Protein AF-A0A6P7XC69-F1 (afdb_monomer_lite)

Foldseek 3Di:
DDDDDDDDDDDDDDDDDDDDDDDDDDDDDDDDDDDDDDDDDDDDDDDDDDDDDDDPDDDDDDPPPCVVVVVVVVVVVVVVVVVVPPPPPPPVVVPPDVVVVVVVVVVVVVVVVVVCVVVPPLDQQAAQQLAGPVPRANAALQLDRPDCADAQQDPPNRGSRYDPDRSHSHSDHDQFDADPVGHTPHGNPDDGDD

pLDDT: mean 70.52, std 23.41, range [27.3, 97.19]

Organism: NCBI:txid1415580

Structure (mmCIF, N/CA/C/O backbone):
data_AF-A0A6P7XC69-F1
#
_entry.id   AF-A0A6P7XC69-F1
#
loop_
_atom_site.group_PDB
_atom_site.id
_atom_site.type_symbol
_atom_site.label_atom_id
_atom_site.label_alt_id
_atom_site.label_comp_id
_atom_site.label_asym_id
_atom_site.label_entity_id
_atom_site.label_seq_id
_atom_site.pdbx_PDB_ins_code
_atom_site.Cartn_x
_atom_site.Cartn_y
_atom_site.Cartn_z
_atom_site.occupancy
_atom_site.B_iso_or_equiv
_atom_site.auth_seq_id
_atom_site.auth_comp_id
_atom_site.auth_asym_id
_atom_site.auth_atom_id
_atom_site.pdbx_PDB_model_num
ATOM 1 N N . MET A 1 1 ? -37.230 18.478 -36.015 1.00 42.53 1 MET A N 1
ATOM 2 C CA . MET A 1 1 ? -36.221 18.748 -34.968 1.00 42.53 1 MET A CA 1
ATOM 3 C C . MET A 1 1 ? -36.958 19.096 -33.684 1.00 42.53 1 MET A C 1
ATOM 5 O O . MET A 1 1 ? -37.711 20.060 -33.725 1.00 42.53 1 MET A O 1
ATOM 9 N N . PRO A 1 2 ? -36.859 18.313 -32.596 1.00 46.38 2 PRO A N 1
ATOM 10 C CA . PRO A 1 2 ? -37.554 18.649 -31.361 1.00 46.38 2 PRO A CA 1
ATOM 11 C C . PRO A 1 2 ? -36.702 19.583 -30.492 1.00 46.38 2 PRO A C 1
ATOM 13 O O . PRO A 1 2 ? -35.551 19.291 -30.170 1.00 46.38 2 PRO A O 1
ATOM 16 N N . VAL A 1 3 ? -37.299 20.722 -30.146 1.00 43.47 3 VAL A N 1
ATOM 17 C CA . VAL A 1 3 ? -36.786 21.741 -29.225 1.00 43.47 3 VAL A CA 1
ATOM 18 C C . VAL A 1 3 ? -37.021 21.248 -27.797 1.00 43.47 3 VAL A C 1
ATOM 20 O O . VAL A 1 3 ? -38.165 21.042 -27.395 1.00 43.47 3 VAL A O 1
ATOM 23 N N . TRP A 1 4 ? -35.950 21.040 -27.032 1.00 39.47 4 TRP A N 1
ATOM 24 C CA . TRP A 1 4 ? -36.033 20.677 -25.617 1.00 39.47 4 TRP A CA 1
ATOM 25 C C . TRP A 1 4 ? -36.012 21.945 -24.760 1.00 39.47 4 TRP A C 1
ATOM 27 O O . TRP A 1 4 ? -34.982 22.604 -24.630 1.00 39.47 4 TRP A O 1
ATOM 37 N N . ASN A 1 5 ? -37.163 22.281 -24.175 1.00 45.69 5 ASN A N 1
ATOM 38 C CA . ASN A 1 5 ? -37.286 23.327 -23.163 1.00 45.69 5 ASN A CA 1
ATOM 39 C C . ASN A 1 5 ? -36.712 22.835 -21.825 1.00 45.69 5 ASN A C 1
ATOM 41 O O . ASN A 1 5 ? -37.211 21.875 -21.239 1.00 45.69 5 ASN A O 1
ATOM 45 N N . PHE A 1 6 ? -35.683 23.524 -21.331 1.00 47.50 6 PHE A N 1
ATOM 46 C CA . PHE A 1 6 ? -35.110 23.335 -19.997 1.00 47.50 6 PHE A CA 1
ATOM 47 C C . PHE A 1 6 ? -35.923 24.108 -18.943 1.00 47.50 6 PHE A C 1
ATOM 49 O O . PHE A 1 6 ? -36.136 25.311 -19.114 1.00 47.50 6 PHE A O 1
ATOM 56 N N . PRO A 1 7 ? -36.343 23.488 -17.825 1.00 51.28 7 PRO A N 1
ATOM 57 C CA . PRO A 1 7 ? -36.926 24.226 -16.717 1.00 51.28 7 PRO A 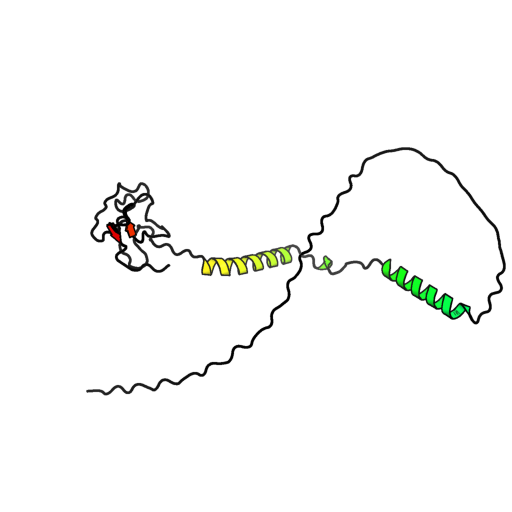CA 1
ATOM 58 C C . PRO A 1 7 ? -35.856 24.959 -15.893 1.00 51.28 7 PRO A C 1
ATOM 60 O O . PRO A 1 7 ? -34.763 24.469 -15.610 1.00 51.28 7 PRO A O 1
ATOM 63 N N . ARG A 1 8 ? -36.238 26.182 -15.533 1.00 44.53 8 ARG A N 1
ATOM 64 C CA . ARG A 1 8 ? -35.496 27.249 -14.862 1.00 44.53 8 ARG A CA 1
ATOM 65 C C . ARG A 1 8 ? -35.061 26.847 -13.445 1.00 44.53 8 ARG A C 1
ATOM 67 O O . ARG A 1 8 ? -35.881 26.423 -12.636 1.00 44.53 8 ARG A O 1
ATOM 74 N N . SER A 1 9 ? -33.774 27.038 -13.154 1.00 44.72 9 SER A N 1
ATOM 75 C CA . SER A 1 9 ? -33.160 26.853 -11.834 1.00 44.72 9 SER A CA 1
ATOM 76 C C . SER A 1 9 ? -33.800 27.785 -10.797 1.00 44.72 9 SER A C 1
ATOM 78 O O . SER A 1 9 ? -33.729 29.010 -10.923 1.00 44.72 9 SER A O 1
ATOM 80 N N . SER A 1 10 ? -34.448 27.199 -9.789 1.00 48.53 10 SER A N 1
ATOM 81 C CA . SER A 1 10 ? -34.994 27.919 -8.639 1.00 48.53 10 SER A CA 1
ATOM 82 C C . SER A 1 10 ? -33.911 28.057 -7.573 1.00 48.53 10 SER A C 1
ATOM 84 O O . SER A 1 10 ? -33.407 27.069 -7.039 1.00 48.53 10 SER A O 1
ATOM 86 N N . GLN A 1 11 ? -33.553 29.306 -7.288 1.00 52.22 11 GLN A N 1
ATOM 87 C CA . GLN A 1 11 ? -32.610 29.702 -6.250 1.00 52.22 11 GLN A CA 1
ATOM 88 C C . GLN A 1 11 ? -33.151 29.285 -4.874 1.00 52.22 11 GLN A C 1
ATOM 90 O O . GLN A 1 11 ? -34.257 29.675 -4.503 1.00 52.22 11 GLN A O 1
ATOM 95 N N . GLN A 1 12 ? -32.375 28.520 -4.104 1.00 47.66 12 GLN A N 1
ATOM 96 C CA . GLN A 1 12 ? -32.634 28.323 -2.678 1.00 47.66 12 GLN A CA 1
ATOM 97 C C . GLN A 1 12 ? -31.719 29.238 -1.866 1.00 47.66 12 GLN A C 1
ATOM 99 O O . GLN A 1 12 ? -30.493 29.175 -1.936 1.00 47.66 12 GLN A O 1
ATOM 104 N N . SER A 1 13 ? -32.375 30.114 -1.118 1.00 42.78 13 SER A N 1
ATOM 105 C CA . SER A 1 13 ? -31.848 31.081 -0.164 1.00 42.78 13 SER A CA 1
ATOM 106 C C . SER A 1 13 ? -31.056 30.428 0.974 1.00 42.78 13 SER A C 1
ATOM 108 O O . SER A 1 13 ? -31.510 29.464 1.593 1.00 42.78 13 SER A O 1
ATOM 110 N N . ALA A 1 14 ? -29.900 31.011 1.297 1.00 44.78 14 ALA A N 1
ATOM 111 C CA . ALA A 1 14 ? -29.067 30.642 2.434 1.00 44.78 14 ALA A CA 1
ATOM 112 C C . ALA A 1 14 ? -29.731 31.013 3.776 1.00 44.78 14 ALA A C 1
ATOM 114 O O . ALA A 1 14 ? -30.164 32.146 3.979 1.00 44.78 14 ALA A O 1
ATOM 115 N N . VAL A 1 15 ? -29.775 30.062 4.713 1.00 50.38 15 VAL A N 1
ATOM 116 C CA . VAL A 1 15 ? -30.278 30.249 6.086 1.00 50.38 15 VAL A CA 1
ATOM 117 C C . VAL A 1 15 ? -29.109 30.635 7.014 1.00 50.38 15 VAL A C 1
ATOM 119 O O . VAL A 1 15 ? -28.051 30.001 6.940 1.00 50.38 15 VAL A O 1
ATOM 122 N N . PRO A 1 16 ? -29.250 31.632 7.910 1.00 41.44 16 PRO A N 1
ATOM 123 C CA . PRO A 1 16 ? -28.151 32.104 8.751 1.00 41.44 16 PRO A CA 1
ATOM 124 C C . PRO A 1 16 ? -27.784 31.102 9.858 1.00 41.44 16 PRO A C 1
ATOM 126 O O . PRO A 1 16 ? -28.635 30.589 10.592 1.00 41.44 16 PRO A O 1
ATOM 129 N N . ARG A 1 17 ? -26.478 30.846 10.009 1.00 45.06 17 ARG A N 1
ATOM 130 C CA . ARG A 1 17 ? -25.905 30.006 11.071 1.00 45.06 17 ARG A CA 1
ATOM 131 C C . ARG A 1 17 ? -26.004 30.709 12.428 1.00 45.06 17 ARG A C 1
ATOM 133 O O . ARG A 1 17 ? -25.395 31.752 12.644 1.00 45.06 17 ARG A O 1
ATOM 140 N N . LYS A 1 18 ? -26.731 30.097 13.366 1.00 43.91 18 LYS A N 1
ATOM 141 C CA . LYS A 1 18 ? -26.791 30.515 14.775 1.00 43.91 18 LYS A CA 1
ATOM 142 C C . LYS A 1 18 ? -25.453 30.232 15.470 1.00 43.91 18 LYS A C 1
ATOM 144 O O . LYS A 1 18 ? -25.008 29.086 15.524 1.00 43.91 18 LYS A O 1
ATOM 149 N N . ASN A 1 19 ? -24.849 31.284 16.012 1.00 40.94 19 ASN A N 1
ATOM 150 C CA . ASN A 1 19 ? -23.603 31.265 16.772 1.00 40.94 19 ASN A CA 1
ATOM 151 C C . ASN A 1 19 ? -23.857 30.624 18.153 1.00 40.94 19 ASN A C 1
ATOM 153 O O . ASN A 1 19 ? -24.681 31.128 18.917 1.00 40.94 19 ASN A O 1
ATOM 157 N N . LYS A 1 20 ? -23.212 29.492 18.475 1.00 45.38 20 LYS A N 1
ATOM 158 C CA . LYS A 1 20 ? -23.304 28.857 19.804 1.00 45.38 20 LYS A CA 1
ATOM 159 C C . LYS A 1 20 ? -22.046 29.182 20.603 1.00 45.38 20 LYS A C 1
ATOM 161 O O . LYS A 1 20 ? -20.941 28.872 20.170 1.00 45.38 20 LYS A O 1
ATOM 166 N N . GLY A 1 21 ? -22.262 29.821 21.751 1.00 36.59 21 GLY A N 1
ATOM 167 C CA . GLY A 1 21 ? -21.239 30.362 22.636 1.00 36.59 21 GLY A CA 1
ATOM 168 C C . GLY A 1 21 ? -20.215 29.347 23.145 1.00 36.59 21 GLY A C 1
ATOM 169 O O . GLY A 1 21 ? -20.490 28.163 23.349 1.00 36.59 21 GLY A O 1
ATOM 170 N N . SER A 1 22 ? -19.020 29.877 23.360 1.00 38.12 22 SER A N 1
ATOM 171 C CA . SER A 1 22 ? -17.842 29.265 23.957 1.00 38.12 22 SER A CA 1
ATOM 172 C C . SER A 1 22 ? -18.090 28.871 25.421 1.00 38.12 22 SER A C 1
ATOM 174 O O . SER A 1 22 ? -18.505 29.688 26.240 1.00 38.12 22 SER A O 1
ATOM 176 N N . ARG A 1 23 ? -17.818 27.605 25.768 1.00 43.12 23 ARG A N 1
ATOM 177 C CA . ARG A 1 23 ? -17.754 27.131 27.164 1.00 43.12 23 ARG A CA 1
ATOM 178 C C . ARG A 1 23 ? -16.351 27.375 27.746 1.00 43.12 23 ARG A C 1
ATOM 180 O O . ARG A 1 23 ? -15.377 27.147 27.029 1.00 43.12 23 ARG A O 1
ATOM 187 N N . PRO A 1 24 ? -16.225 27.773 29.025 1.00 42.88 24 PRO A N 1
ATOM 188 C CA . PRO A 1 24 ? -14.931 27.973 29.676 1.00 42.88 24 PRO A CA 1
ATOM 189 C C . PRO A 1 24 ? -14.246 26.639 30.049 1.00 42.88 24 PRO A C 1
ATOM 191 O O . PRO A 1 24 ? -14.915 25.604 30.146 1.00 42.88 24 PRO A O 1
ATOM 194 N N . PRO A 1 25 ? -12.914 26.643 30.265 1.00 40.91 25 PRO A N 1
ATOM 195 C CA . PRO A 1 25 ? -12.134 25.432 30.496 1.00 40.91 25 PRO A CA 1
ATOM 196 C C . PRO A 1 25 ? -12.314 24.877 31.917 1.00 40.91 25 PRO A C 1
ATOM 198 O O . PRO A 1 25 ? -12.230 25.595 32.912 1.00 40.91 25 PRO A O 1
ATOM 201 N N . VAL A 1 26 ? -12.505 23.560 32.007 1.00 44.16 26 VAL A N 1
ATOM 202 C CA . VAL A 1 26 ? -12.560 22.808 33.267 1.00 44.16 26 VAL A CA 1
ATOM 203 C C . VAL A 1 26 ? -11.130 22.543 33.748 1.00 44.16 26 VAL A C 1
ATOM 205 O O . VAL A 1 26 ? -10.373 21.822 33.100 1.00 44.16 26 VAL A O 1
ATOM 208 N N . ARG A 1 27 ? -10.748 23.120 34.894 1.00 40.62 27 ARG A N 1
ATOM 209 C CA . ARG A 1 27 ? -9.481 22.824 35.582 1.00 40.62 27 ARG A CA 1
ATOM 210 C C . ARG A 1 27 ? -9.538 21.424 36.202 1.00 40.62 27 ARG A C 1
ATOM 212 O O . ARG A 1 27 ? -10.244 21.206 37.181 1.00 40.62 27 ARG A O 1
ATOM 219 N N . THR A 1 28 ? -8.761 20.482 35.677 1.00 43.06 28 THR A N 1
ATOM 220 C CA . THR A 1 28 ? -8.543 19.172 36.307 1.00 43.06 28 THR A CA 1
ATOM 221 C C . THR A 1 28 ? -7.419 19.276 37.341 1.00 43.06 28 THR A C 1
ATOM 223 O O . THR A 1 28 ? -6.239 19.202 36.999 1.00 43.06 28 THR A O 1
ATOM 226 N N . GLY A 1 29 ? -7.772 19.473 38.612 1.00 36.44 29 GLY A N 1
ATOM 227 C CA . GLY A 1 29 ? -6.826 19.395 39.728 1.00 36.44 29 GLY A CA 1
ATOM 228 C C . GLY A 1 29 ? -6.513 17.939 40.085 1.00 36.44 29 GLY A C 1
ATOM 229 O O . GLY A 1 29 ? -7.402 17.185 40.470 1.00 36.44 29 GLY A O 1
ATOM 230 N N . ARG A 1 30 ? -5.246 17.534 39.958 1.00 41.09 30 ARG A N 1
ATOM 231 C CA . ARG A 1 30 ? -4.737 16.221 40.380 1.00 41.09 30 ARG A CA 1
ATOM 232 C C . ARG A 1 30 ? -4.408 16.272 41.875 1.00 41.09 30 ARG A C 1
ATOM 234 O O . ARG A 1 30 ? -3.329 16.726 42.244 1.00 41.09 30 ARG A O 1
ATOM 241 N N . LEU A 1 31 ? -5.320 15.826 42.736 1.00 39.84 31 LEU A N 1
ATOM 242 C CA . LEU A 1 31 ? -5.036 15.665 44.167 1.00 39.84 31 LEU A CA 1
ATOM 243 C C . LEU A 1 31 ? -4.051 14.496 44.357 1.00 39.84 31 LEU A C 1
ATOM 245 O O . LEU A 1 31 ? -4.359 13.355 44.018 1.00 39.84 31 LEU A O 1
ATOM 249 N N . ARG A 1 32 ? -2.842 14.783 44.857 1.00 39.97 32 ARG A N 1
ATOM 250 C CA . ARG A 1 32 ? -1.888 13.763 45.321 1.00 39.97 32 ARG A CA 1
ATOM 251 C C . ARG A 1 32 ? -2.247 13.389 46.759 1.00 39.97 32 ARG A C 1
ATOM 253 O O . ARG A 1 32 ? -2.138 14.231 47.644 1.00 39.97 32 ARG A O 1
ATOM 260 N N . ALA A 1 33 ? -2.630 12.138 46.996 1.00 37.31 33 ALA A N 1
ATOM 261 C CA . ALA A 1 33 ? -2.734 11.593 48.346 1.00 37.31 33 ALA A CA 1
ATOM 262 C C . ALA A 1 33 ? -1.322 11.317 48.895 1.00 37.31 33 ALA A C 1
ATOM 264 O O . ALA A 1 33 ? -0.535 10.612 48.259 1.00 37.31 33 ALA A O 1
ATOM 265 N N . ARG A 1 34 ? -0.985 11.890 50.056 1.00 42.38 34 ARG A N 1
ATOM 266 C CA . ARG A 1 34 ? 0.170 11.464 50.859 1.00 42.38 34 ARG A CA 1
ATOM 267 C C . ARG A 1 34 ? -0.259 10.243 51.672 1.00 42.38 34 ARG A C 1
ATOM 269 O O . ARG A 1 34 ? -1.197 10.333 52.454 1.00 42.38 34 ARG A O 1
ATOM 276 N N . VAL A 1 35 ? 0.418 9.119 51.465 1.00 38.44 35 VAL A N 1
ATOM 277 C CA . VAL A 1 35 ? 0.288 7.913 52.291 1.00 38.44 35 VAL A CA 1
ATOM 278 C C . VAL A 1 35 ? 1.272 8.049 53.450 1.00 38.44 35 VAL A C 1
ATOM 280 O O . VAL A 1 35 ? 2.481 8.059 53.220 1.00 38.44 35 VAL A O 1
ATOM 283 N N . SER A 1 36 ? 0.766 8.181 54.674 1.00 39.50 36 SER A N 1
ATOM 284 C CA . SER A 1 36 ? 1.578 8.067 55.891 1.00 39.50 36 SER A CA 1
ATOM 285 C C . SER A 1 36 ? 1.669 6.592 56.281 1.00 39.50 36 SER A C 1
ATOM 287 O O . SER A 1 36 ? 0.650 5.910 56.369 1.00 39.50 36 SER A O 1
ATOM 289 N N . LYS A 1 37 ? 2.896 6.093 56.455 1.00 36.81 37 LYS A N 1
ATOM 290 C CA . LYS A 1 37 ? 3.188 4.722 56.892 1.00 36.81 37 LYS A CA 1
ATOM 291 C C . LYS A 1 37 ? 2.866 4.577 58.383 1.00 36.81 37 LYS A C 1
ATOM 293 O O . LYS A 1 37 ? 3.206 5.463 59.160 1.00 36.81 37 LYS A O 1
ATOM 298 N N . MET A 1 38 ? 2.232 3.468 58.751 1.00 31.62 38 MET A N 1
ATOM 299 C CA . MET A 1 38 ? 2.047 3.026 60.135 1.00 31.62 38 MET A CA 1
ATOM 300 C C . MET A 1 38 ? 3.274 2.202 60.546 1.00 31.62 38 MET A C 1
ATOM 302 O O . MET A 1 38 ? 3.740 1.375 59.761 1.00 31.62 38 MET A O 1
ATOM 306 N N . THR A 1 39 ? 3.807 2.449 61.738 1.00 40.09 39 THR A N 1
ATOM 307 C CA . THR A 1 39 ? 4.845 1.631 62.380 1.00 40.09 39 THR A CA 1
ATOM 308 C C . THR A 1 39 ? 4.332 1.207 63.748 1.00 40.09 39 THR A C 1
ATOM 310 O O . THR A 1 39 ? 3.860 2.058 64.500 1.00 40.09 39 THR A O 1
ATOM 313 N N . ASP A 1 40 ? 4.423 -0.092 64.028 1.00 35.66 40 ASP A N 1
ATOM 314 C CA . ASP A 1 40 ? 4.071 -0.717 65.303 1.00 35.66 40 ASP A CA 1
ATOM 315 C C . ASP A 1 40 ? 5.043 -0.324 66.422 1.00 35.66 40 ASP A C 1
ATOM 317 O O . ASP A 1 40 ? 6.252 -0.212 66.206 1.00 35.66 40 ASP A O 1
ATOM 321 N N . GLY A 1 41 ? 4.499 -0.158 67.625 1.00 32.72 41 GLY A N 1
ATOM 322 C CA . GLY A 1 41 ? 5.234 0.037 68.870 1.00 32.72 41 GLY A CA 1
ATOM 323 C C . GLY A 1 41 ? 4.280 -0.114 70.054 1.00 32.72 41 GLY A C 1
ATOM 324 O O . GLY A 1 41 ? 3.368 0.691 70.224 1.00 32.72 41 GLY A O 1
ATOM 325 N N . SER A 1 42 ? 4.456 -1.198 70.801 1.00 32.88 42 SER A N 1
ATOM 326 C CA . SER A 1 42 ? 3.737 -1.590 72.013 1.00 32.88 42 SER A CA 1
ATOM 327 C C . SER A 1 42 ? 4.347 -0.973 73.283 1.00 32.88 42 SER A C 1
ATOM 329 O O . SER A 1 42 ? 5.532 -0.655 73.280 1.00 32.88 42 SER A O 1
ATOM 331 N N . GLU A 1 43 ? 3.527 -0.921 74.349 1.00 33.59 43 GLU A N 1
ATOM 332 C CA . GLU A 1 43 ? 3.846 -0.606 75.767 1.00 33.59 43 GLU A CA 1
ATOM 333 C C . GLU A 1 43 ? 4.062 0.902 76.053 1.00 33.59 43 GLU A C 1
ATOM 335 O O . GLU A 1 43 ? 4.653 1.615 75.257 1.00 33.59 43 GLU A O 1
ATOM 340 N N . GLU A 1 44 ? 3.544 1.542 77.108 1.00 29.98 44 GLU A N 1
ATOM 341 C CA . GLU A 1 44 ? 3.115 1.115 78.444 1.00 29.98 44 GLU A CA 1
ATOM 342 C C . GLU A 1 44 ? 2.180 2.194 79.064 1.00 29.98 44 GLU A C 1
ATOM 344 O O . GLU A 1 44 ? 2.172 3.352 78.642 1.00 29.98 44 GLU A O 1
ATOM 349 N N . LEU A 1 45 ? 1.382 1.812 80.069 1.00 37.38 45 LEU A N 1
ATOM 350 C CA . LEU A 1 45 ? 0.505 2.680 80.874 1.00 37.38 45 LEU A CA 1
ATOM 351 C C . LEU A 1 45 ? 1.279 3.777 81.625 1.00 37.38 45 LEU A C 1
ATOM 353 O O . LEU A 1 45 ? 2.219 3.437 82.334 1.00 37.38 45 LEU A O 1
ATOM 357 N N . GLN A 1 46 ? 0.733 5.002 81.691 1.00 27.30 46 GLN A N 1
ATOM 358 C CA . GLN A 1 46 ? 0.765 5.819 82.918 1.00 27.30 46 GLN A CA 1
ATOM 359 C C . GLN A 1 46 ? -0.560 6.570 83.121 1.00 27.30 46 GLN A C 1
ATOM 361 O O . GLN A 1 46 ? -1.019 7.342 82.281 1.00 27.30 46 GLN A O 1
ATOM 366 N N . VAL A 1 47 ? -1.185 6.274 84.259 1.00 36.31 47 VAL A N 1
ATOM 367 C CA . VAL A 1 47 ? -2.365 6.925 84.827 1.00 36.31 47 VAL A CA 1
ATOM 368 C C . VAL A 1 47 ? -1.880 8.083 85.683 1.00 36.31 47 VAL A C 1
ATOM 370 O O . VAL A 1 47 ? -1.204 7.822 86.669 1.00 36.31 47 VAL A O 1
ATOM 373 N N . GLU A 1 48 ? -2.322 9.310 85.410 1.00 34.88 48 GLU A N 1
ATOM 374 C CA . GLU A 1 48 ? -2.431 10.329 86.456 1.00 34.88 48 GLU A CA 1
ATOM 375 C C . GLU A 1 48 ? -3.750 11.097 86.335 1.00 34.88 48 GLU A C 1
ATOM 377 O O . GLU A 1 48 ? -4.104 11.687 85.315 1.00 34.88 48 GLU A O 1
ATOM 382 N N . LYS A 1 49 ? -4.506 11.001 87.429 1.00 38.84 49 LYS A N 1
ATOM 383 C CA . LYS A 1 49 ? -5.719 11.749 87.744 1.00 38.84 49 LYS A CA 1
ATOM 384 C C . LYS A 1 49 ? -5.337 13.199 88.014 1.00 38.84 49 LYS A C 1
ATOM 386 O O . LYS A 1 49 ? -4.321 13.425 88.654 1.00 38.84 49 LYS A O 1
ATOM 391 N N . ASN A 1 50 ? -6.233 14.137 87.726 1.00 30.66 50 ASN A N 1
ATOM 392 C CA . ASN A 1 50 ? -6.537 15.171 88.711 1.00 30.66 50 ASN A CA 1
ATOM 393 C C . ASN A 1 50 ? -8.014 15.548 88.630 1.00 30.66 50 ASN A C 1
ATOM 395 O O . ASN A 1 50 ? -8.518 16.042 87.625 1.00 30.66 50 ASN A O 1
ATOM 399 N N . ILE A 1 51 ? -8.692 15.211 89.721 1.00 42.34 51 ILE A N 1
ATOM 400 C CA . ILE A 1 51 ? -10.053 15.586 90.065 1.00 42.34 51 ILE A CA 1
ATOM 401 C C . ILE A 1 51 ? -9.947 16.949 90.749 1.00 42.34 51 ILE A C 1
ATOM 403 O O . ILE A 1 51 ? -9.201 17.084 91.714 1.00 42.34 51 ILE A O 1
ATOM 407 N N . GLY A 1 52 ? -10.710 17.925 90.270 1.00 29.97 52 GLY A N 1
ATOM 408 C CA . GLY A 1 52 ? -11.048 19.137 91.007 1.00 29.97 52 GLY A CA 1
ATOM 409 C C . GLY A 1 52 ? -12.564 19.265 91.000 1.00 29.97 52 GLY A C 1
ATOM 410 O O . GLY A 1 52 ? -13.148 19.600 89.973 1.00 29.97 52 GLY A O 1
ATOM 411 N N . VAL A 1 53 ? -13.184 18.880 92.112 1.00 42.34 53 VAL A N 1
ATOM 412 C CA . VAL A 1 53 ? -14.582 19.180 92.444 1.00 42.34 53 VAL A CA 1
ATOM 413 C C . VAL A 1 53 ? -14.611 20.565 93.098 1.00 42.34 53 VAL A C 1
ATOM 415 O O . VAL A 1 53 ? -13.591 21.002 93.620 1.00 42.34 53 VAL A O 1
ATOM 418 N N . GLU A 1 54 ? -15.803 21.165 93.108 1.00 35.66 54 GLU A N 1
ATOM 419 C CA . GLU A 1 54 ? -16.213 22.451 93.698 1.00 35.66 54 GLU A CA 1
ATOM 420 C C . GLU A 1 54 ? -16.233 23.573 92.648 1.00 35.66 54 GLU A C 1
ATOM 422 O O . GLU A 1 54 ? -15.291 23.776 91.898 1.00 35.66 54 GLU A O 1
ATOM 427 N N . GLU A 1 55 ? -17.351 24.256 92.417 1.00 33.53 55 GLU A N 1
ATOM 428 C CA . GLU A 1 55 ? -18.160 24.916 93.435 1.00 33.53 55 GLU A CA 1
ATOM 429 C C . GLU A 1 55 ? -19.594 25.140 92.916 1.00 33.53 55 GLU A C 1
ATOM 431 O O . GLU A 1 55 ? -19.805 25.610 91.794 1.00 33.53 55 GLU A O 1
ATOM 436 N N . LEU A 1 56 ? -20.590 24.797 93.740 1.00 46.53 56 LEU A N 1
ATOM 437 C CA . LEU A 1 56 ? -21.979 25.227 93.577 1.00 46.53 56 LEU A CA 1
ATOM 438 C C . LEU A 1 56 ? -22.036 26.737 93.867 1.00 46.53 56 LEU A C 1
ATOM 440 O O . LEU A 1 56 ? -22.361 27.160 94.972 1.00 46.53 56 LEU A O 1
ATOM 444 N N . ALA A 1 57 ? -21.693 27.556 92.878 1.00 37.09 57 ALA A N 1
ATOM 445 C CA . ALA A 1 57 ? -21.972 28.982 92.917 1.00 37.09 57 ALA A CA 1
ATOM 446 C C . ALA A 1 57 ? -23.315 29.222 92.224 1.00 37.09 57 ALA A C 1
ATOM 448 O O . ALA A 1 57 ? -23.423 29.218 90.995 1.00 37.09 57 ALA A O 1
ATOM 449 N N . GLU A 1 58 ? -24.357 29.391 93.036 1.00 50.44 58 GLU A N 1
ATOM 450 C CA . GLU A 1 58 ? -25.642 29.934 92.612 1.00 50.44 58 GLU A CA 1
ATOM 451 C C . GLU A 1 58 ? -25.418 31.267 91.882 1.00 50.44 58 GLU A C 1
ATOM 453 O O . GLU A 1 58 ? -25.154 32.304 92.491 1.00 50.44 58 GLU A O 1
ATOM 458 N N . LEU A 1 59 ? -25.528 31.251 90.554 1.00 40.38 59 LEU A N 1
ATOM 459 C CA . LEU A 1 59 ? -25.595 32.467 89.756 1.00 40.38 59 LEU A CA 1
ATOM 460 C C . LEU A 1 59 ? -27.053 32.741 89.405 1.00 40.38 59 LEU A C 1
ATOM 462 O O . LEU A 1 59 ? -27.631 32.200 88.465 1.00 40.38 59 LEU A O 1
ATOM 466 N N . ASN A 1 60 ? -27.621 33.613 90.227 1.00 61.53 60 ASN A N 1
ATOM 467 C CA . ASN A 1 60 ? -28.776 34.450 89.953 1.00 61.53 60 ASN A CA 1
ATOM 468 C C . ASN A 1 60 ? -28.774 34.918 88.480 1.00 61.53 60 ASN A C 1
ATOM 470 O O . ASN A 1 60 ? -27.933 35.730 88.091 1.00 61.53 60 ASN A O 1
ATOM 474 N N . CYS A 1 61 ? -29.686 34.399 87.653 1.00 38.03 61 CYS A N 1
ATOM 475 C CA . CYS A 1 61 ? -29.758 34.744 86.234 1.00 38.03 61 CYS A CA 1
ATOM 476 C C . CYS A 1 61 ? -31.100 35.414 85.922 1.00 38.03 61 CYS A C 1
ATOM 478 O O . CYS A 1 61 ? -32.168 34.812 86.022 1.00 38.03 61 CYS A O 1
ATOM 480 N N . ASN A 1 62 ? -31.025 36.696 85.564 1.00 59.38 62 ASN A N 1
ATOM 481 C CA . ASN A 1 62 ? -32.163 37.509 85.149 1.00 59.38 62 ASN A CA 1
ATOM 482 C C . ASN A 1 62 ? -32.791 36.936 83.857 1.00 59.38 62 ASN A C 1
ATOM 484 O O . ASN A 1 62 ? -32.104 36.877 82.834 1.00 59.38 62 ASN A O 1
ATOM 488 N N . PRO A 1 63 ? -34.094 36.597 83.838 1.00 51.09 63 PRO A N 1
ATOM 489 C CA . PRO A 1 63 ? -34.712 35.814 82.759 1.00 51.09 63 PRO A CA 1
ATOM 490 C C . PRO A 1 63 ? -34.824 36.536 81.402 1.00 51.09 63 PRO A C 1
ATOM 492 O O . PRO A 1 63 ? -35.108 35.900 80.388 1.00 51.09 63 PRO A O 1
ATOM 495 N N . GLU A 1 64 ? -34.578 37.847 81.336 1.00 55.25 64 GLU A N 1
ATOM 496 C CA . GLU A 1 64 ? -34.863 38.649 80.136 1.00 55.25 64 GLU A CA 1
ATOM 497 C C . GLU A 1 64 ? -33.680 38.818 79.164 1.00 55.25 64 GLU A C 1
ATOM 499 O O . GLU A 1 64 ? -33.889 39.164 78.002 1.00 55.25 64 GLU A O 1
ATOM 504 N N . LYS A 1 65 ? -32.430 38.556 79.580 1.00 51.09 65 LYS A N 1
ATOM 505 C CA . LYS A 1 65 ? -31.237 38.759 78.719 1.00 51.09 65 LYS A CA 1
ATOM 506 C C . LYS A 1 65 ? -30.573 37.471 78.224 1.00 51.09 65 LYS A C 1
ATOM 508 O O . LYS A 1 65 ? -29.703 37.536 77.350 1.00 51.09 65 LYS A O 1
ATOM 513 N N . ASP A 1 66 ? -31.020 36.317 78.713 1.00 54.50 66 ASP A N 1
ATOM 514 C CA . ASP A 1 66 ? -30.422 35.014 78.399 1.00 54.50 66 ASP A CA 1
ATOM 515 C C . ASP A 1 66 ? -31.186 34.234 77.321 1.00 54.50 66 ASP A C 1
ATOM 517 O O . ASP A 1 66 ? -30.594 33.421 76.610 1.00 54.50 66 ASP A O 1
ATOM 521 N N . PHE A 1 67 ? -32.456 34.572 77.084 1.00 59.09 67 PHE A N 1
ATOM 522 C CA . PHE A 1 67 ? -33.288 33.976 76.031 1.00 59.09 67 PHE A CA 1
ATOM 523 C C . PHE A 1 67 ? -32.645 34.032 74.627 1.00 59.09 67 PHE A C 1
ATOM 525 O O . PHE A 1 67 ? -32.561 32.997 73.959 1.00 59.09 67 PHE A O 1
ATOM 532 N N . PRO A 1 68 ? -32.090 35.180 74.174 1.00 66.38 68 PRO A N 1
ATOM 533 C CA . PRO A 1 68 ? -31.461 35.268 72.855 1.00 66.38 68 PRO A CA 1
ATOM 534 C C . PRO A 1 68 ? -30.143 34.487 72.760 1.00 66.38 68 PRO A C 1
ATOM 536 O O . PRO A 1 68 ? -29.748 34.070 71.670 1.00 66.38 68 PRO A O 1
ATOM 539 N N . LYS A 1 69 ? -29.431 34.307 73.882 1.00 70.31 69 LYS A N 1
ATOM 540 C CA . LYS A 1 69 ? -28.163 33.562 73.935 1.00 70.31 69 LYS A CA 1
ATOM 541 C C . LYS A 1 69 ? -28.412 32.057 73.919 1.00 70.31 69 LYS A C 1
ATOM 543 O O . LYS A 1 69 ? -27.788 31.362 73.121 1.00 70.31 69 LYS A O 1
ATOM 548 N N . ILE A 1 70 ? -29.374 31.584 74.711 1.00 78.06 70 ILE A N 1
ATOM 549 C CA . ILE A 1 70 ? -29.799 30.178 74.751 1.00 78.06 70 ILE A CA 1
ATOM 550 C C . ILE A 1 70 ? -30.345 29.754 73.381 1.00 78.06 70 ILE A C 1
ATOM 552 O O . ILE A 1 70 ? -29.980 28.702 72.863 1.00 78.06 70 ILE A O 1
ATOM 556 N N . GLN A 1 71 ? -31.133 30.611 72.724 1.00 79.94 71 GLN A N 1
ATOM 557 C CA . GLN A 1 71 ? -31.666 30.329 71.389 1.00 79.94 71 GLN A CA 1
ATOM 558 C C . GLN A 1 71 ? -30.565 30.226 70.321 1.00 79.94 71 GLN A C 1
ATOM 560 O O . GLN A 1 71 ? -30.593 29.322 69.485 1.00 79.94 71 GLN A O 1
ATOM 565 N N . LYS A 1 72 ? -29.557 31.107 70.364 1.00 82.44 72 LYS A N 1
ATOM 566 C CA . LYS A 1 72 ? -28.385 31.024 69.473 1.00 82.44 72 LYS A CA 1
ATOM 567 C C . LYS A 1 72 ? -27.559 29.765 69.730 1.00 82.44 72 LYS A C 1
ATOM 569 O O . LYS A 1 72 ? -27.097 29.140 68.779 1.00 82.44 72 LYS A O 1
ATOM 574 N N . GLN A 1 73 ? -27.407 29.376 70.993 1.00 88.62 73 GLN A N 1
ATOM 575 C CA . GLN A 1 73 ? -26.692 28.164 71.377 1.00 88.62 73 GLN A CA 1
ATOM 576 C C . GLN A 1 73 ? -27.423 26.902 70.898 1.00 88.62 73 GLN A C 1
ATOM 578 O O . GLN A 1 73 ? -26.793 26.015 70.328 1.00 88.62 73 GLN A O 1
ATOM 583 N N . MET A 1 74 ? -28.751 26.855 71.025 1.00 87.31 74 MET A N 1
ATOM 584 C CA . MET A 1 74 ? -29.573 25.757 70.502 1.00 87.31 74 MET A CA 1
ATOM 585 C C . MET A 1 74 ? -29.473 25.637 68.977 1.00 87.31 74 MET A C 1
ATOM 587 O O . MET A 1 74 ? -29.235 24.548 68.463 1.00 87.31 74 MET A O 1
ATOM 591 N N . GLN A 1 75 ? -29.526 26.755 68.248 1.00 89.62 75 GLN A N 1
ATOM 592 C CA . GLN A 1 75 ? -29.341 26.763 66.789 1.00 89.62 75 GLN A CA 1
ATOM 593 C C . GLN A 1 75 ? -27.931 26.320 66.364 1.00 89.62 75 GLN A C 1
ATOM 595 O O . GLN A 1 75 ? -27.751 25.685 65.321 1.00 89.62 75 GLN A O 1
ATOM 600 N N . GLN A 1 76 ? -26.910 26.655 67.157 1.00 92.69 76 GLN A N 1
ATOM 601 C CA . GLN A 1 76 ? -25.539 26.207 66.923 1.00 92.69 76 GLN A CA 1
ATOM 602 C C . GLN A 1 76 ? -25.402 24.695 67.143 1.00 92.69 76 GLN A C 1
ATOM 604 O O . GLN A 1 76 ? -24.782 24.022 66.319 1.00 92.69 76 GLN A O 1
ATOM 609 N N . ILE A 1 77 ? -26.028 24.161 68.193 1.00 91.75 77 ILE A N 1
ATOM 610 C CA . ILE A 1 77 ? -26.057 22.725 68.487 1.00 91.75 77 ILE A CA 1
ATOM 611 C C . ILE A 1 77 ? -26.806 21.968 67.387 1.00 91.75 77 ILE A C 1
ATOM 613 O O . ILE A 1 77 ? -26.283 20.986 66.873 1.00 91.75 77 ILE A O 1
ATOM 617 N N . GLU A 1 78 ? -27.962 22.450 66.928 1.00 91.56 78 GLU A N 1
ATOM 618 C CA . GLU A 1 78 ? -28.687 21.845 65.800 1.00 91.56 78 GLU A CA 1
ATOM 619 C C . GLU A 1 78 ? -27.851 21.812 64.516 1.00 91.56 78 GLU A C 1
ATOM 621 O O . GLU A 1 78 ? -27.831 20.806 63.802 1.00 91.56 78 GLU A O 1
ATOM 626 N N . ARG A 1 79 ? -27.109 22.888 64.222 1.00 89.00 79 ARG A N 1
ATOM 627 C CA . ARG A 1 79 ? -26.170 22.909 63.091 1.00 89.00 79 ARG A CA 1
ATOM 628 C C . ARG A 1 79 ? -25.069 21.868 63.249 1.00 89.00 79 ARG A C 1
ATOM 630 O O . ARG A 1 79 ? -24.759 21.177 62.283 1.00 89.00 79 ARG A O 1
ATOM 637 N N . GLN A 1 80 ? -24.489 21.749 64.439 1.00 90.00 80 GLN A N 1
ATOM 638 C CA . GLN A 1 80 ? -23.451 20.757 64.716 1.00 90.00 80 GLN A CA 1
ATOM 639 C C . GLN A 1 80 ? -24.000 19.331 64.609 1.00 90.00 80 GLN A C 1
ATOM 641 O O . GLN A 1 80 ? -23.401 18.510 63.920 1.00 90.00 80 GLN A O 1
ATOM 646 N N . LEU A 1 81 ? -25.177 19.056 65.174 1.00 88.31 81 LEU A N 1
ATOM 647 C CA . LEU A 1 81 ? -25.868 17.771 65.051 1.00 88.31 81 LEU A CA 1
ATOM 648 C C . LEU A 1 81 ? -26.166 17.425 63.589 1.00 88.31 81 LEU A C 1
ATOM 650 O O . LEU A 1 81 ? -25.992 16.282 63.184 1.00 88.31 81 LEU A O 1
ATOM 654 N N . LYS A 1 82 ? -26.530 18.410 62.762 1.00 84.50 82 LYS A N 1
ATOM 655 C CA . LYS A 1 82 ? -26.765 18.215 61.324 1.00 84.50 82 LYS A CA 1
ATOM 656 C C . LYS A 1 82 ? -25.488 17.919 60.530 1.00 84.50 82 LYS A C 1
ATOM 658 O O . LYS A 1 82 ? -25.555 17.201 59.538 1.00 84.50 82 LYS A O 1
ATOM 663 N N . CYS A 1 83 ? -24.343 18.454 60.951 1.00 77.94 83 CYS A N 1
ATOM 664 C CA . CYS A 1 83 ? -23.037 18.151 60.356 1.00 77.94 83 CYS A CA 1
ATOM 665 C C . CYS A 1 83 ? -22.468 16.802 60.824 1.00 77.94 83 CYS A C 1
ATOM 667 O O . CYS A 1 83 ? -21.690 16.189 60.099 1.00 77.94 83 CYS A O 1
ATOM 669 N N . LEU A 1 84 ? -22.845 16.354 62.024 1.00 80.56 84 LEU A N 1
ATOM 670 C CA . LEU A 1 84 ? -22.503 15.035 62.563 1.00 80.56 84 LEU A CA 1
ATOM 671 C C . LEU A 1 84 ? -23.468 13.942 62.085 1.00 80.56 84 LEU A C 1
ATOM 673 O O . LEU A 1 84 ? -23.122 12.763 62.122 1.00 80.56 84 LEU A O 1
ATOM 677 N N . ALA A 1 85 ? -24.665 14.322 61.627 1.00 80.44 85 ALA A N 1
ATOM 678 C CA . ALA A 1 85 ? -25.640 13.399 61.077 1.00 80.44 85 ALA A CA 1
ATOM 679 C C . ALA A 1 85 ? -25.049 12.697 59.851 1.00 80.44 85 ALA A C 1
ATOM 681 O O . ALA A 1 85 ? -24.830 13.301 58.798 1.00 80.44 85 ALA A O 1
ATOM 682 N N . PHE A 1 86 ? -24.815 11.394 59.996 1.00 73.75 86 PHE A N 1
ATOM 683 C CA . PHE A 1 86 ? -24.451 10.522 58.895 1.00 73.75 86 PHE A CA 1
ATOM 684 C C . PHE A 1 86 ? -25.570 10.558 57.851 1.00 73.75 86 PHE A C 1
ATOM 686 O O . PHE A 1 86 ? -26.633 9.960 58.024 1.00 73.75 86 PHE A O 1
ATOM 693 N N . GLN A 1 87 ? -25.341 11.283 56.758 1.00 74.06 87 GLN A N 1
ATOM 694 C CA . GLN A 1 87 ? -26.176 11.175 55.572 1.00 74.06 87 GLN A CA 1
ATOM 695 C C . GLN A 1 87 ? -25.870 9.822 54.953 1.00 74.06 87 GLN A C 1
ATOM 697 O O . GLN A 1 87 ? -24.886 9.671 54.232 1.00 74.06 87 GLN A O 1
ATOM 702 N N . ASN A 1 88 ? -26.689 8.830 55.304 1.00 62.84 88 ASN A N 1
ATOM 703 C CA . ASN A 1 88 ? -26.603 7.500 54.730 1.00 62.84 88 ASN A CA 1
ATOM 704 C C . ASN A 1 88 ? -26.607 7.637 53.196 1.00 62.84 88 ASN A C 1
ATOM 706 O O . ASN A 1 88 ? -27.606 8.097 52.645 1.00 62.84 88 ASN A O 1
ATOM 710 N N . PRO A 1 89 ? -25.513 7.284 52.494 1.00 63.03 89 PRO A N 1
ATOM 711 C CA . PRO A 1 89 ? -25.397 7.498 51.053 1.00 63.03 89 PRO A CA 1
ATOM 712 C C . PRO A 1 89 ? -26.339 6.612 50.209 1.00 63.03 89 PRO A C 1
ATOM 714 O O . PRO A 1 89 ? -26.285 6.656 48.976 1.00 63.03 89 PRO A O 1
ATOM 717 N N . GLY A 1 90 ? -27.200 5.790 50.820 1.00 60.53 90 GLY A N 1
ATOM 718 C CA . GLY A 1 90 ? -28.249 5.067 50.095 1.00 60.53 90 GLY A CA 1
ATOM 719 C C . GLY A 1 90 ? -29.339 6.037 49.624 1.00 60.53 90 GLY A C 1
ATOM 720 O O . GLY A 1 90 ? -29.804 6.825 50.442 1.00 60.53 90 GLY A O 1
ATOM 721 N N . PRO A 1 91 ? -29.760 6.043 48.340 1.00 57.25 91 PRO A N 1
ATOM 722 C CA . PRO A 1 91 ? -29.819 4.944 47.368 1.00 57.25 91 PRO A CA 1
ATOM 723 C C . PRO A 1 91 ? -28.920 5.142 46.131 1.00 57.25 91 PRO A C 1
ATOM 725 O O . PRO A 1 91 ? -29.038 4.405 45.156 1.00 57.25 91 PRO A O 1
ATOM 728 N N . LEU A 1 92 ? -27.973 6.088 46.148 1.00 56.97 92 LEU A N 1
ATOM 729 C CA . LEU A 1 92 ? -27.048 6.300 45.019 1.00 56.97 92 LEU A CA 1
ATOM 730 C C . LEU A 1 92 ? -26.143 5.079 44.758 1.00 56.97 92 LEU A C 1
ATOM 732 O O . LEU A 1 92 ? -25.582 4.940 43.670 1.00 56.97 92 LEU A O 1
ATOM 736 N N . VAL A 1 93 ? -26.032 4.189 45.753 1.00 55.03 93 VAL A N 1
ATOM 737 C CA . VAL A 1 93 ? -25.395 2.867 45.654 1.00 55.03 93 VAL A CA 1
ATOM 738 C C . VAL A 1 93 ? -26.410 1.721 45.496 1.00 55.03 93 VAL A C 1
ATOM 740 O O . VAL A 1 93 ? -26.022 0.616 45.146 1.00 55.03 93 VAL A O 1
ATOM 743 N N . ALA A 1 94 ? -27.708 1.954 45.720 1.00 55.22 94 ALA A N 1
ATOM 744 C CA . ALA A 1 94 ? -28.737 0.915 45.586 1.00 55.22 94 ALA A CA 1
ATOM 745 C C . ALA A 1 94 ? -28.920 0.491 44.120 1.00 55.22 94 ALA A C 1
ATOM 747 O O . ALA A 1 94 ? -29.118 -0.685 43.831 1.00 55.22 94 ALA A O 1
ATOM 748 N N . ASP A 1 95 ? -28.714 1.429 43.196 1.00 59.97 95 ASP A N 1
ATOM 749 C CA . ASP A 1 95 ? -28.738 1.173 41.755 1.00 59.97 95 ASP A CA 1
ATOM 750 C C . ASP A 1 95 ? -27.346 0.832 41.188 1.00 59.97 95 ASP A C 1
ATOM 752 O O . ASP A 1 95 ? -27.101 0.976 39.982 1.00 59.97 95 ASP A O 1
ATOM 756 N N . PHE A 1 96 ? -26.397 0.383 42.027 1.00 62.66 96 PHE A N 1
ATOM 757 C CA . PHE A 1 96 ? -25.144 -0.210 41.544 1.00 62.66 96 PHE A CA 1
ATOM 758 C C . PHE A 1 96 ? -25.427 -1.569 40.912 1.00 62.66 96 PHE A C 1
ATOM 760 O O . PHE A 1 96 ? -25.181 -2.629 41.479 1.00 62.66 96 PHE A O 1
ATOM 767 N N . ASN A 1 97 ? -25.899 -1.528 39.674 1.00 75.12 97 ASN A N 1
ATOM 768 C CA . ASN A 1 97 ? -25.936 -2.695 38.827 1.00 75.12 97 ASN A CA 1
ATOM 769 C C . ASN A 1 97 ? -24.641 -2.728 37.977 1.00 75.12 97 ASN A C 1
ATOM 771 O O . ASN A 1 97 ? -24.455 -1.907 37.067 1.00 75.12 97 ASN A O 1
ATOM 775 N N . PRO A 1 98 ? -23.694 -3.639 38.279 1.00 80.56 98 PRO A N 1
ATOM 776 C CA . PRO A 1 98 ? -22.430 -3.736 37.549 1.00 80.56 98 PRO A CA 1
ATOM 777 C C . PRO A 1 98 ? -22.644 -4.054 36.061 1.00 80.56 98 PRO A C 1
ATOM 779 O O . PRO A 1 98 ? -21.868 -3.587 35.220 1.00 80.56 98 PRO A O 1
ATOM 782 N N . GLU A 1 99 ? -23.732 -4.753 35.726 1.00 83.75 99 GLU A N 1
ATOM 783 C CA . GLU A 1 99 ? -24.115 -5.113 34.362 1.00 83.75 99 GLU A CA 1
ATOM 784 C C . GLU A 1 99 ? -24.490 -3.867 33.549 1.00 83.75 99 GLU A C 1
ATOM 786 O O . GLU A 1 99 ? -23.946 -3.640 32.468 1.00 83.75 99 GLU A O 1
ATOM 791 N N . THR A 1 100 ? -25.337 -2.976 34.082 1.00 82.75 100 THR A N 1
ATOM 792 C CA . THR A 1 100 ? -25.718 -1.742 33.366 1.00 82.75 100 THR A CA 1
ATOM 793 C C . THR A 1 100 ? -24.545 -0.781 33.210 1.00 82.75 100 THR A C 1
ATOM 795 O O . THR A 1 100 ? -24.446 -0.085 32.195 1.00 82.75 100 THR A O 1
ATOM 798 N N . ARG A 1 101 ? -23.601 -0.748 34.158 1.00 80.56 101 ARG A N 1
ATOM 799 C CA . ARG A 1 101 ? -22.353 0.019 34.012 1.00 80.56 101 ARG A CA 1
ATOM 800 C C . ARG A 1 101 ? -21.466 -0.556 32.906 1.00 80.56 101 ARG A C 1
ATOM 802 O O . ARG A 1 101 ? -20.914 0.214 32.114 1.00 80.56 101 ARG A O 1
ATOM 809 N N . LEU A 1 102 ? -21.345 -1.882 32.825 1.00 87.25 102 LEU A N 1
ATOM 810 C CA . LEU A 1 102 ? -20.602 -2.557 31.764 1.00 87.25 102 LEU A CA 1
ATOM 811 C C . LEU A 1 102 ? -21.261 -2.334 30.397 1.00 87.25 102 LEU A C 1
ATOM 813 O O . LEU A 1 102 ? -20.565 -1.988 29.445 1.00 87.25 102 LEU A O 1
ATOM 817 N N . GLN A 1 103 ? -22.587 -2.441 30.307 1.00 86.06 103 GLN A N 1
ATOM 818 C CA . GLN A 1 103 ? -23.356 -2.158 29.093 1.00 86.06 103 GLN A CA 1
ATOM 819 C C . GLN A 1 103 ? -23.205 -0.698 28.649 1.00 86.06 103 GLN A C 1
ATOM 821 O O . GLN A 1 103 ? -22.878 -0.445 27.492 1.00 86.06 103 GLN A O 1
ATOM 826 N N . LYS A 1 104 ? -23.323 0.279 29.561 1.00 86.19 104 LYS A N 1
ATOM 827 C CA . LYS A 1 104 ? -23.078 1.703 29.258 1.00 86.19 104 LYS A CA 1
ATOM 828 C C . LYS A 1 104 ? -21.642 1.953 28.790 1.00 86.19 104 LYS A C 1
ATOM 830 O O . LYS A 1 104 ? -21.426 2.750 27.879 1.00 86.19 104 LYS A O 1
ATOM 835 N N . LYS A 1 105 ? -20.650 1.276 29.380 1.00 86.62 105 LYS A N 1
ATOM 836 C CA . LYS A 1 105 ? -19.249 1.341 28.931 1.00 86.62 105 LYS A CA 1
ATOM 837 C C . LYS A 1 105 ? -19.096 0.747 27.528 1.00 86.62 105 LYS A C 1
ATOM 839 O O . LYS A 1 105 ? -18.500 1.402 26.679 1.00 86.62 105 LYS A O 1
ATOM 844 N N . LYS A 1 106 ? -19.666 -0.436 27.269 1.00 87.06 106 LYS A N 1
ATOM 845 C CA . LYS A 1 106 ? -19.673 -1.088 25.948 1.00 87.06 106 LYS A CA 1
ATOM 846 C C . LYS A 1 106 ? -20.323 -0.191 24.890 1.00 87.06 106 LYS A C 1
ATOM 848 O O . LYS A 1 106 ? -19.697 0.047 23.868 1.00 87.06 106 LYS A O 1
ATOM 853 N N . ALA A 1 107 ? -21.490 0.388 25.174 1.00 85.94 107 ALA A N 1
ATOM 854 C CA . ALA A 1 107 ? -22.204 1.289 24.265 1.00 85.94 107 ALA A CA 1
ATOM 855 C C . ALA A 1 107 ? -21.419 2.578 23.953 1.00 85.94 107 ALA A C 1
ATOM 857 O O . ALA A 1 107 ? -21.384 3.043 22.818 1.00 85.94 107 ALA A O 1
ATOM 858 N N . ARG A 1 108 ? -20.735 3.157 24.948 1.00 86.12 108 ARG A N 1
ATOM 859 C CA . ARG A 1 108 ? -19.857 4.320 24.724 1.00 86.12 108 ARG A CA 1
ATOM 860 C C . ARG A 1 108 ? -18.637 3.959 23.878 1.00 86.12 108 ARG A C 1
ATOM 862 O O . ARG A 1 108 ? -18.251 4.728 23.003 1.00 86.12 108 ARG A O 1
ATOM 869 N N . MET A 1 109 ? -18.037 2.796 24.132 1.00 82.31 109 MET A N 1
ATOM 870 C CA . MET A 1 109 ? -16.909 2.301 23.341 1.00 82.31 109 MET A CA 1
ATOM 871 C C . MET A 1 109 ? -17.326 1.955 21.910 1.00 82.31 109 MET A C 1
ATOM 873 O O . ME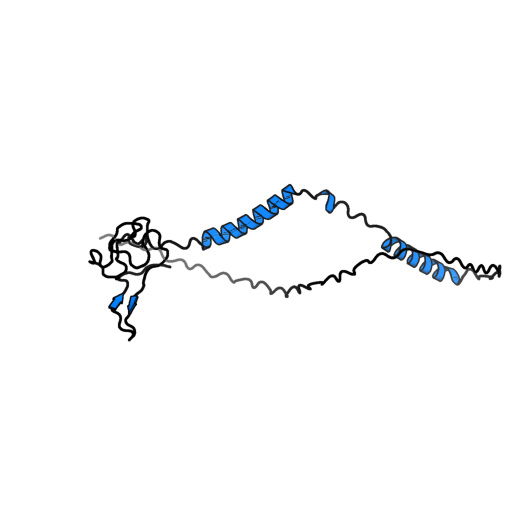T A 1 109 ? -16.576 2.266 20.992 1.00 82.31 109 MET A O 1
ATOM 877 N N . SER A 1 110 ? -18.519 1.391 21.695 1.00 81.62 110 SER A N 1
ATOM 878 C CA . SER A 1 110 ? -19.028 1.095 20.354 1.00 81.62 110 SER A CA 1
ATOM 879 C C . SER A 1 110 ? -19.332 2.363 19.560 1.00 81.62 110 SER A C 1
ATOM 881 O O . SER A 1 110 ? -18.921 2.431 18.414 1.00 81.62 110 SER A O 1
ATOM 883 N N . GLN A 1 111 ? -19.940 3.393 20.163 1.00 78.25 111 GLN A N 1
ATOM 884 C CA . GLN A 1 111 ? -20.184 4.683 19.491 1.00 78.25 111 GLN A CA 1
ATOM 885 C C . GLN A 1 111 ? -18.885 5.373 19.055 1.00 78.25 111 GLN A C 1
ATOM 887 O O . GLN A 1 111 ? -18.794 5.911 17.953 1.00 78.25 111 GLN A O 1
ATOM 892 N N . MET A 1 112 ? -17.848 5.331 19.898 1.00 73.19 112 MET A N 1
ATOM 893 C CA . MET A 1 112 ? -16.526 5.802 19.487 1.00 73.19 112 MET A CA 1
ATOM 894 C C . MET A 1 112 ? -15.954 4.931 18.366 1.00 73.19 112 MET A C 1
ATOM 896 O O . MET A 1 112 ? -15.473 5.464 17.369 1.00 73.19 112 MET A O 1
ATOM 900 N N . ASN A 1 113 ? -16.021 3.604 18.496 1.00 70.69 113 ASN A N 1
ATOM 901 C CA . ASN A 1 113 ? -15.475 2.693 17.497 1.00 70.69 113 ASN A CA 1
ATOM 902 C C . ASN A 1 113 ? -16.203 2.804 16.150 1.00 70.69 113 ASN A C 1
ATOM 904 O O . ASN A 1 113 ? -15.556 2.731 15.120 1.00 70.69 113 ASN A O 1
ATOM 908 N N . GLU A 1 114 ? -17.509 3.056 16.120 1.00 66.19 114 GLU A N 1
ATOM 909 C CA . GLU A 1 114 ? -18.293 3.302 14.903 1.00 66.19 114 GLU A CA 1
ATOM 910 C C . GLU A 1 114 ? -17.792 4.547 14.156 1.00 66.19 114 GLU A C 1
ATOM 912 O O . GLU A 1 114 ? -17.557 4.505 12.949 1.00 66.19 114 GLU A O 1
ATOM 917 N N . PHE A 1 115 ? -17.504 5.630 14.884 1.00 60.03 115 PHE A N 1
ATOM 918 C CA . PHE A 1 115 ? -16.946 6.857 14.310 1.00 60.03 115 PHE A CA 1
ATOM 919 C C . PHE A 1 115 ? -15.513 6.678 13.782 1.00 60.03 115 PHE A C 1
ATOM 921 O O . PHE A 1 115 ? -15.138 7.276 12.772 1.00 60.03 115 PHE A O 1
ATOM 928 N N . PHE A 1 116 ? -14.698 5.848 14.442 1.00 59.22 116 PHE A N 1
ATOM 929 C CA . PHE A 1 116 ? -13.347 5.525 13.972 1.00 59.22 116 PHE A CA 1
ATOM 930 C C . PHE A 1 116 ? -13.343 4.474 12.857 1.00 59.22 116 PHE A C 1
ATOM 932 O O . PHE A 1 116 ? -12.512 4.559 11.964 1.00 59.22 116 PHE A O 1
ATOM 939 N N . THR A 1 117 ? -14.255 3.507 12.855 1.00 57.75 117 THR A N 1
ATOM 940 C CA . THR A 1 117 ? -14.325 2.447 11.835 1.00 57.75 117 THR A CA 1
ATOM 941 C C . THR A 1 117 ? -14.870 2.973 10.515 1.00 57.75 117 THR A C 1
ATOM 943 O O . THR A 1 117 ? -14.301 2.654 9.478 1.00 57.75 117 THR A O 1
ATOM 946 N N . THR A 1 118 ? -15.875 3.853 10.534 1.00 56.62 118 THR A N 1
ATOM 947 C CA . THR A 1 118 ? -16.378 4.521 9.318 1.00 56.62 118 THR A CA 1
ATOM 948 C C . THR A 1 118 ? -15.365 5.491 8.706 1.00 56.62 118 THR A C 1
ATOM 950 O O . THR A 1 118 ? -15.295 5.600 7.486 1.00 56.62 118 THR A O 1
ATOM 953 N N . LYS A 1 119 ? -14.530 6.158 9.519 1.00 53.75 119 LYS A N 1
ATOM 954 C CA . LYS A 1 119 ? -13.501 7.101 9.030 1.00 53.75 119 LYS A CA 1
ATOM 955 C C . LYS A 1 119 ? -12.126 6.486 8.765 1.00 53.75 119 LYS A C 1
ATOM 957 O O . LYS A 1 119 ? -11.298 7.124 8.125 1.00 53.75 119 LYS A O 1
ATOM 962 N N . LYS A 1 120 ? -11.849 5.280 9.267 1.00 53.59 120 LYS A N 1
ATOM 963 C CA . LYS A 1 120 ? -10.518 4.648 9.227 1.00 53.59 120 LYS A CA 1
ATOM 964 C C . LYS A 1 120 ? -10.538 3.288 8.536 1.00 53.59 120 LYS A C 1
ATOM 966 O O . LYS A 1 120 ? -9.717 2.423 8.844 1.00 53.59 120 LYS A O 1
ATOM 971 N N . ILE A 1 121 ? -11.410 3.100 7.547 1.00 61.28 121 ILE A N 1
ATOM 972 C CA . ILE A 1 121 ? -11.074 2.166 6.472 1.00 61.28 121 ILE A CA 1
ATOM 973 C C . ILE A 1 121 ? -9.960 2.861 5.693 1.00 61.28 121 ILE A C 1
ATOM 975 O O . ILE A 1 121 ? -10.230 3.599 4.756 1.00 61.28 121 ILE A O 1
ATOM 979 N N . ILE A 1 122 ? -8.706 2.681 6.123 1.00 65.75 122 ILE A N 1
ATOM 980 C CA . ILE A 1 122 ? -7.553 3.008 5.278 1.00 65.75 122 ILE A CA 1
ATOM 981 C C . ILE A 1 122 ? -7.749 2.157 4.030 1.00 65.75 122 ILE A C 1
ATOM 983 O O . ILE A 1 122 ? -7.541 0.936 4.082 1.00 65.75 122 ILE A O 1
ATOM 987 N N . GLN A 1 123 ? -8.267 2.777 2.972 1.00 79.69 123 GLN A N 1
ATOM 988 C CA . GLN A 1 123 ? -8.656 2.055 1.781 1.00 79.69 123 GLN A CA 1
ATOM 989 C C . GLN A 1 123 ? -7.386 1.473 1.186 1.00 79.69 123 GLN A C 1
ATOM 991 O O . GLN A 1 123 ? -6.399 2.168 0.937 1.00 79.69 123 GLN A O 1
ATOM 996 N N . LYS A 1 124 ? -7.380 0.148 1.040 1.00 90.25 124 LYS A N 1
ATOM 997 C CA . LYS A 1 124 ? -6.312 -0.525 0.310 1.00 90.25 124 LYS A CA 1
ATOM 998 C C . LYS A 1 124 ? -6.240 0.119 -1.072 1.00 90.25 124 LYS A C 1
ATOM 1000 O O . LYS A 1 124 ? -7.271 0.447 -1.644 1.00 90.25 124 LYS A O 1
ATOM 1005 N N . LYS A 1 125 ? -5.039 0.298 -1.605 1.00 93.00 125 LYS A N 1
ATOM 1006 C CA . LYS A 1 125 ? -4.870 0.789 -2.978 1.00 93.00 125 LYS A CA 1
ATOM 1007 C C . LYS A 1 125 ? -4.842 -0.364 -3.965 1.00 93.00 125 LYS A C 1
ATOM 1009 O O . LYS A 1 125 ? -5.240 -0.194 -5.111 1.00 93.00 125 LYS A O 1
ATOM 1014 N N . TYR A 1 126 ? -4.434 -1.543 -3.498 1.00 95.31 126 TYR A N 1
ATOM 1015 C CA . TYR A 1 126 ? -4.351 -2.758 -4.292 1.00 95.31 126 TYR A CA 1
ATOM 1016 C C . TYR A 1 126 ? -5.259 -3.873 -3.766 1.00 95.31 126 TYR A C 1
ATOM 1018 O O . TYR A 1 126 ? -5.457 -4.031 -2.558 1.00 95.31 126 TYR A O 1
ATOM 1026 N N . ASP A 1 127 ? -5.744 -4.701 -4.687 1.00 94.75 127 ASP A N 1
ATOM 1027 C CA . ASP A 1 127 ? -6.480 -5.935 -4.416 1.00 94.75 127 ASP A CA 1
ATOM 1028 C C . ASP A 1 127 ? -5.544 -7.087 -3.986 1.00 94.75 127 ASP A C 1
ATOM 1030 O O . ASP A 1 127 ? -4.313 -7.004 -4.060 1.00 94.75 127 ASP A O 1
ATOM 1034 N N . LYS A 1 128 ? -6.124 -8.226 -3.596 1.00 95.00 128 LYS A N 1
ATOM 1035 C CA . LYS A 1 128 ? -5.439 -9.490 -3.281 1.00 95.00 128 LYS A CA 1
ATOM 1036 C C . LYS A 1 128 ? -4.528 -10.007 -4.398 1.00 95.00 128 LYS A C 1
ATOM 1038 O O . LYS A 1 128 ? -3.599 -10.756 -4.117 1.00 95.00 128 LYS A O 1
ATOM 1043 N N . ARG A 1 129 ? -4.773 -9.605 -5.650 1.00 93.88 129 ARG A N 1
ATOM 1044 C CA . ARG A 1 129 ? -3.960 -9.973 -6.824 1.00 93.88 129 ARG A CA 1
ATOM 1045 C C . ARG A 1 129 ? -2.844 -8.971 -7.150 1.00 93.88 129 ARG A C 1
ATOM 1047 O O . ARG A 1 129 ? -2.118 -9.193 -8.110 1.00 93.88 129 ARG A O 1
ATOM 1054 N N . GLY A 1 130 ? -2.728 -7.871 -6.403 1.00 94.00 130 GLY A N 1
ATOM 1055 C CA . GLY A 1 130 ? -1.750 -6.814 -6.684 1.00 94.00 130 GLY A CA 1
ATOM 1056 C C . GLY A 1 130 ? -2.148 -5.876 -7.828 1.00 94.00 130 GLY A C 1
ATOM 1057 O O . GLY A 1 130 ? -1.287 -5.201 -8.377 1.00 94.00 130 GLY A O 1
ATOM 1058 N N . LYS A 1 131 ? -3.441 -5.815 -8.177 1.00 95.19 131 LYS A N 1
ATOM 1059 C CA . LYS A 1 131 ? -4.007 -4.826 -9.110 1.00 95.19 131 LYS A CA 1
ATOM 1060 C C . LYS A 1 131 ? -4.549 -3.626 -8.350 1.00 95.19 131 LYS A C 1
ATOM 1062 O O . LYS A 1 131 ? -5.042 -3.802 -7.240 1.00 95.19 131 LYS A O 1
ATOM 1067 N N . LEU A 1 132 ? -4.486 -2.442 -8.938 1.00 94.25 132 LEU A N 1
ATOM 1068 C CA . LEU A 1 132 ? -4.999 -1.219 -8.324 1.00 94.25 132 LEU A CA 1
ATOM 1069 C C . LEU A 1 132 ? -6.522 -1.208 -8.274 1.00 94.25 132 LEU A C 1
ATOM 1071 O O . LEU A 1 132 ? -7.169 -1.575 -9.246 1.00 94.25 132 LEU A O 1
ATOM 1075 N N . LEU A 1 133 ? -7.100 -0.750 -7.167 1.00 93.38 133 LEU A N 1
ATOM 1076 C CA . LEU A 1 133 ? -8.553 -0.728 -6.987 1.00 93.38 133 LEU A CA 1
ATOM 1077 C C . LEU A 1 133 ? -9.242 0.412 -7.745 1.00 93.38 133 LEU A C 1
ATOM 1079 O O . LEU A 1 133 ? -10.400 0.265 -8.119 1.00 93.38 133 LEU A O 1
ATOM 1083 N N . CYS A 1 134 ? -8.552 1.528 -8.002 1.00 91.12 134 CYS A N 1
ATOM 1084 C CA . CYS A 1 134 ? -9.152 2.681 -8.681 1.00 91.12 134 CYS A CA 1
ATOM 1085 C C . CYS A 1 134 ? -9.500 2.402 -10.153 1.00 91.12 134 CYS A C 1
ATOM 1087 O O . CYS A 1 134 ? -10.492 2.917 -10.655 1.00 91.12 134 CYS A O 1
ATOM 1089 N N . ASN A 1 135 ? -8.694 1.591 -10.846 1.00 91.69 135 ASN A N 1
ATOM 1090 C CA . ASN A 1 135 ? -8.814 1.354 -12.288 1.00 91.69 135 ASN A CA 1
ATOM 1091 C C . ASN A 1 135 ? -8.620 -0.118 -12.698 1.00 91.69 135 ASN A C 1
ATOM 1093 O O . ASN A 1 135 ? -8.623 -0.428 -13.887 1.00 91.69 135 ASN A O 1
ATOM 1097 N N . ASN A 1 136 ? -8.429 -1.034 -11.742 1.00 93.00 136 ASN A N 1
ATOM 1098 C CA . ASN A 1 136 ? -8.180 -2.462 -11.974 1.00 93.00 136 ASN A CA 1
ATOM 1099 C C . ASN A 1 136 ? -6.945 -2.777 -12.844 1.00 93.00 136 ASN A C 1
ATOM 1101 O O . ASN A 1 136 ? -6.819 -3.894 -13.360 1.00 93.00 136 ASN A O 1
ATOM 1105 N N . ARG A 1 137 ? -6.006 -1.830 -12.992 1.00 93.12 137 ARG A N 1
ATOM 1106 C CA . ARG A 1 137 ? -4.765 -2.015 -13.761 1.00 93.12 137 ARG A CA 1
ATOM 1107 C C . ARG A 1 137 ? -3.701 -2.727 -12.926 1.00 93.12 137 ARG A C 1
ATOM 1109 O O . ARG A 1 137 ? -3.603 -2.557 -11.711 1.00 93.12 137 ARG A O 1
ATOM 1116 N N . ASP A 1 138 ? -2.886 -3.535 -13.596 1.00 94.06 138 ASP A N 1
ATOM 1117 C CA . ASP A 1 138 ? -1.762 -4.260 -12.995 1.00 94.06 138 ASP A CA 1
ATOM 1118 C C . ASP A 1 138 ? -0.439 -3.509 -13.221 1.00 94.06 138 ASP A C 1
ATOM 1120 O O . ASP A 1 138 ? 0.433 -3.975 -13.960 1.00 94.06 138 ASP A O 1
ATOM 1124 N N . LEU A 1 139 ? -0.318 -2.328 -12.605 1.00 94.69 139 LEU A N 1
ATOM 1125 C CA . LEU A 1 139 ? 0.869 -1.478 -12.719 1.00 94.69 139 LEU A CA 1
ATOM 1126 C C . LEU A 1 139 ? 2.003 -1.991 -11.822 1.00 94.69 139 LEU A C 1
ATOM 1128 O O . LEU A 1 139 ? 1.812 -2.157 -10.612 1.00 94.69 139 LEU A O 1
ATOM 1132 N N . CYS A 1 140 ? 3.171 -2.233 -12.416 1.00 96.00 140 CYS A N 1
ATOM 1133 C CA . CYS A 1 140 ? 4.394 -2.609 -11.708 1.00 96.00 140 CYS A CA 1
ATOM 1134 C C . CYS A 1 140 ? 4.866 -1.492 -10.761 1.00 96.00 140 CYS A C 1
ATOM 1136 O O . CYS A 1 140 ? 4.602 -0.317 -11.002 1.00 96.00 140 CYS A O 1
ATOM 1138 N N . ASP A 1 141 ? 5.609 -1.836 -9.708 1.00 95.44 141 ASP A N 1
ATOM 1139 C CA . ASP A 1 141 ? 6.179 -0.836 -8.792 1.00 95.44 141 ASP A CA 1
ATOM 1140 C C . ASP A 1 141 ? 7.247 0.068 -9.446 1.00 95.44 141 ASP A C 1
ATOM 1142 O O . ASP A 1 141 ? 7.611 1.079 -8.857 1.00 95.44 141 ASP A O 1
ATOM 1146 N N . CYS A 1 142 ? 7.702 -0.231 -10.672 1.00 95.06 142 CYS A N 1
ATOM 1147 C CA . CYS A 1 142 ? 8.511 0.692 -11.484 1.00 95.06 142 CYS A CA 1
ATOM 1148 C C . CYS A 1 142 ? 7.694 1.814 -12.154 1.00 95.06 142 CYS A C 1
ATOM 1150 O O . CYS A 1 142 ? 8.266 2.686 -12.805 1.00 95.06 142 CYS A O 1
ATOM 1152 N N . LEU A 1 143 ? 6.365 1.791 -12.005 1.00 95.00 143 LEU A N 1
ATOM 1153 C CA . LEU A 1 143 ? 5.411 2.772 -12.531 1.00 95.00 143 LEU A CA 1
ATOM 1154 C C . LEU A 1 143 ? 5.292 2.847 -14.064 1.00 95.00 143 LEU A C 1
ATOM 1156 O O . LEU A 1 143 ? 4.598 3.716 -14.580 1.00 95.00 143 LEU A O 1
ATOM 1160 N N . GLU A 1 144 ? 5.888 1.904 -14.789 1.00 94.12 144 GLU A N 1
ATOM 1161 C CA . GLU A 1 144 ? 5.813 1.812 -16.250 1.00 94.12 144 GLU A CA 1
ATOM 1162 C C . GLU A 1 144 ? 4.635 0.919 -16.694 1.00 94.12 144 GLU A C 1
ATOM 1164 O O . GLU A 1 144 ? 4.431 -0.176 -16.155 1.00 94.12 144 GLU A O 1
ATOM 1169 N N . GLU A 1 145 ? 3.825 1.393 -17.649 1.00 91.12 145 GLU A N 1
ATOM 1170 C CA . GLU A 1 145 ? 2.537 0.771 -18.010 1.00 91.12 145 GLU A CA 1
ATOM 1171 C C . GLU A 1 145 ? 2.672 -0.601 -18.676 1.00 91.12 145 GLU A C 1
ATOM 1173 O O . GLU A 1 145 ? 1.948 -1.534 -18.317 1.00 91.12 145 GLU A O 1
ATOM 1178 N N . ASP A 1 146 ? 3.626 -0.731 -19.596 1.00 92.00 146 ASP A N 1
ATOM 1179 C CA . ASP A 1 146 ? 3.840 -1.942 -20.397 1.00 92.00 146 ASP A CA 1
ATOM 1180 C C . ASP A 1 146 ? 4.882 -2.887 -19.779 1.00 92.00 146 ASP A C 1
ATOM 1182 O O . ASP A 1 146 ? 5.325 -3.862 -20.392 1.00 92.00 146 ASP A O 1
ATOM 1186 N N . CYS A 1 147 ? 5.259 -2.642 -18.522 1.00 94.75 147 CYS A N 1
ATOM 1187 C CA . CYS A 1 147 ? 6.215 -3.478 -17.820 1.00 94.75 147 CYS A CA 1
ATOM 1188 C C . CYS A 1 147 ? 5.641 -4.884 -17.584 1.00 94.75 147 CYS A C 1
ATOM 1190 O O . CYS A 1 147 ? 4.652 -5.074 -16.868 1.00 94.75 147 CYS A O 1
ATOM 1192 N N . GLN A 1 148 ? 6.310 -5.903 -18.123 1.00 94.25 148 GLN A N 1
ATOM 1193 C CA . GLN A 1 148 ? 5.971 -7.310 -17.870 1.00 94.25 148 GLN A CA 1
ATOM 1194 C C . GLN A 1 148 ? 6.401 -7.781 -16.467 1.00 94.25 148 GLN A C 1
ATOM 1196 O O . GLN A 1 148 ? 5.873 -8.765 -15.944 1.00 94.25 148 GLN A O 1
ATOM 1201 N N . GLY A 1 149 ? 7.308 -7.040 -15.828 1.00 95.69 149 GLY A N 1
ATOM 1202 C CA . GLY A 1 149 ? 7.853 -7.297 -14.500 1.00 95.69 149 GLY A CA 1
ATOM 1203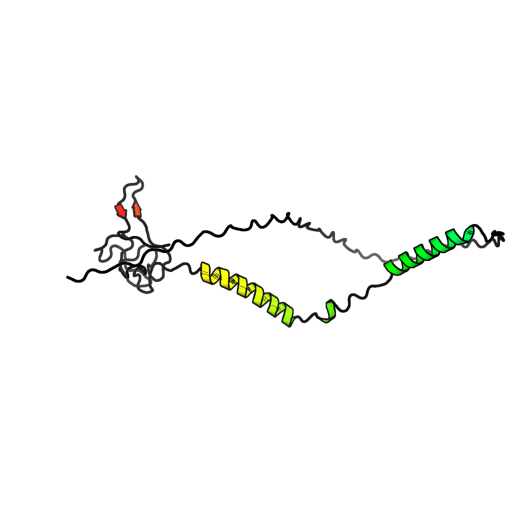 C C . GLY A 1 149 ? 9.372 -7.162 -14.500 1.00 95.69 149 GLY A C 1
ATOM 1204 O O . GLY A 1 149 ? 10.063 -7.983 -15.094 1.00 95.69 149 GLY A O 1
ATOM 1205 N N . CYS A 1 150 ? 9.878 -6.127 -13.832 1.00 96.06 150 CYS A N 1
ATOM 1206 C CA . CYS A 1 150 ? 11.305 -5.806 -13.743 1.00 96.06 150 CYS A CA 1
ATOM 1207 C C . CYS A 1 150 ? 11.961 -6.276 -12.435 1.00 96.06 150 CYS A C 1
ATOM 1209 O O . CYS A 1 150 ? 13.175 -6.179 -12.286 1.00 96.06 150 CYS A O 1
ATOM 1211 N N . PHE A 1 151 ? 11.175 -6.765 -11.474 1.00 95.31 151 PHE A N 1
ATOM 1212 C CA . PHE A 1 151 ? 11.671 -7.213 -10.178 1.00 95.31 151 PHE A CA 1
ATOM 1213 C C . PHE A 1 151 ? 11.787 -8.736 -10.117 1.00 95.31 151 PHE A C 1
ATOM 1215 O O . PHE A 1 151 ? 11.166 -9.475 -10.890 1.00 95.31 151 PHE A O 1
ATOM 1222 N N . TYR A 1 152 ? 12.559 -9.218 -9.142 1.00 95.56 152 TYR A N 1
ATOM 1223 C CA . TYR A 1 152 ? 12.594 -10.638 -8.817 1.00 95.56 152 TYR A CA 1
ATOM 1224 C C . TYR A 1 152 ? 11.200 -11.151 -8.410 1.00 95.56 152 TYR A C 1
ATOM 1226 O O . TYR A 1 152 ? 10.387 -10.387 -7.880 1.00 95.56 152 TYR A O 1
ATOM 1234 N N . PRO A 1 153 ? 10.895 -12.442 -8.649 1.00 96.25 153 PRO A N 1
ATOM 1235 C CA . PRO A 1 153 ? 9.612 -13.021 -8.273 1.00 96.25 153 PRO A CA 1
ATOM 1236 C C . PRO A 1 153 ? 9.307 -12.806 -6.787 1.00 96.25 153 PRO A C 1
ATOM 1238 O O . PRO A 1 153 ? 10.077 -13.194 -5.912 1.00 96.25 153 PRO A O 1
ATOM 1241 N N . CYS A 1 154 ? 8.160 -12.193 -6.503 1.00 97.19 154 CYS A N 1
ATOM 1242 C CA . CYS A 1 154 ? 7.739 -11.905 -5.142 1.00 97.19 154 CYS A CA 1
ATOM 1243 C C . CYS A 1 154 ? 7.546 -13.203 -4.337 1.00 97.19 154 CYS A C 1
ATOM 1245 O O . CYS A 1 154 ? 6.770 -14.051 -4.770 1.00 97.19 154 CYS A O 1
ATOM 1247 N N . PRO A 1 155 ? 8.099 -13.336 -3.119 1.00 95.69 155 PRO A N 1
ATOM 1248 C CA . PRO A 1 155 ? 7.932 -14.548 -2.310 1.00 95.69 155 PRO A CA 1
ATOM 1249 C C . PRO A 1 155 ? 6.495 -14.765 -1.798 1.00 95.69 155 PRO A C 1
ATOM 1251 O O . PRO A 1 155 ? 6.174 -15.844 -1.315 1.00 95.69 155 PRO A O 1
ATOM 1254 N N . LYS A 1 156 ? 5.621 -13.747 -1.867 1.00 96.00 156 LYS A N 1
ATOM 1255 C CA . LYS A 1 156 ? 4.228 -13.830 -1.385 1.00 96.00 156 LYS A CA 1
ATOM 1256 C C . LYS A 1 156 ? 3.218 -14.193 -2.474 1.00 96.00 156 LYS A C 1
ATOM 1258 O O . LYS A 1 156 ? 2.210 -14.823 -2.177 1.00 96.00 156 LYS A O 1
ATOM 1263 N N . CYS A 1 157 ? 3.430 -13.731 -3.706 1.00 95.75 157 CYS A N 1
ATOM 1264 C CA . CYS A 1 157 ? 2.459 -13.884 -4.798 1.00 95.75 157 CYS A CA 1
ATOM 1265 C C . CYS A 1 157 ? 3.081 -14.311 -6.134 1.00 95.75 157 CYS A C 1
ATOM 1267 O O . CYS A 1 157 ? 2.379 -14.354 -7.141 1.00 95.75 157 CYS A O 1
ATOM 1269 N N . ASN A 1 158 ? 4.390 -14.570 -6.160 1.00 95.62 158 ASN A N 1
ATOM 1270 C CA . ASN A 1 158 ? 5.197 -14.975 -7.316 1.00 95.62 158 ASN A CA 1
ATOM 1271 C C . ASN A 1 158 ? 5.161 -14.007 -8.516 1.00 95.62 158 ASN A C 1
ATOM 1273 O O . ASN A 1 158 ? 5.689 -14.311 -9.583 1.00 95.62 158 ASN A O 1
ATOM 1277 N N . SER A 1 159 ? 4.584 -12.814 -8.353 1.00 95.62 159 SER A N 1
ATOM 1278 C CA . SER A 1 159 ? 4.596 -11.763 -9.369 1.00 95.62 159 SER A CA 1
ATOM 1279 C C . SER A 1 159 ? 5.982 -11.127 -9.478 1.00 95.62 159 SER A C 1
ATOM 1281 O O . SER A 1 159 ? 6.594 -10.806 -8.463 1.00 95.62 159 SER A O 1
ATOM 1283 N N . LYS A 1 160 ? 6.437 -10.858 -10.704 1.00 96.44 160 LYS A N 1
ATOM 1284 C CA . LYS A 1 160 ? 7.672 -10.101 -11.004 1.00 96.44 160 LYS A CA 1
ATOM 1285 C C . LYS A 1 160 ? 7.475 -8.577 -11.010 1.00 96.44 160 LYS A C 1
ATOM 1287 O O . LYS A 1 160 ? 8.343 -7.821 -11.430 1.00 96.44 160 LYS A O 1
ATOM 1292 N N . LYS A 1 161 ? 6.288 -8.119 -10.608 1.00 96.69 161 LYS A N 1
ATOM 1293 C CA . LYS A 1 161 ? 5.884 -6.706 -10.643 1.00 96.69 161 LYS A CA 1
ATOM 1294 C C . LYS A 1 161 ? 5.856 -6.038 -9.268 1.00 96.69 161 LYS A C 1
ATOM 1296 O O . LYS A 1 161 ? 5.533 -4.859 -9.161 1.00 96.69 161 LYS A O 1
ATOM 1301 N N . CYS A 1 162 ? 6.090 -6.801 -8.205 1.00 96.38 162 CYS A N 1
ATOM 1302 C CA . CYS A 1 162 ? 6.219 -6.247 -6.862 1.00 96.38 162 CYS A CA 1
ATOM 1303 C C . CYS A 1 162 ? 7.644 -5.752 -6.651 1.00 96.38 162 CYS A C 1
ATOM 1305 O O . CYS A 1 162 ? 8.576 -6.450 -7.029 1.00 96.38 162 CYS A O 1
ATOM 1307 N N . GLY A 1 163 ? 7.794 -4.594 -6.022 1.00 94.00 163 GLY A N 1
ATOM 1308 C CA . GLY A 1 163 ? 9.076 -4.105 -5.543 1.00 94.00 163 GLY A CA 1
ATOM 1309 C C . GLY A 1 163 ? 9.493 -4.806 -4.242 1.00 94.00 163 GLY A C 1
ATOM 1310 O O . GLY A 1 163 ? 9.171 -5.981 -4.034 1.00 94.00 163 GLY A O 1
ATOM 1311 N N . PRO A 1 164 ? 10.170 -4.091 -3.325 1.00 93.75 164 PRO A N 1
ATOM 1312 C CA . PRO A 1 164 ? 10.597 -4.648 -2.036 1.00 93.75 164 PRO A CA 1
ATOM 1313 C C . PRO A 1 164 ? 9.431 -5.174 -1.187 1.00 93.75 164 PRO A C 1
ATOM 1315 O O . PRO A 1 164 ? 9.555 -6.176 -0.483 1.00 93.75 164 PRO A O 1
ATOM 1318 N N . GLU A 1 165 ? 8.271 -4.521 -1.283 1.00 95.56 165 GLU A N 1
ATOM 1319 C CA . GLU A 1 165 ? 7.037 -4.960 -0.643 1.00 95.56 165 GLU A CA 1
ATOM 1320 C C . GLU A 1 165 ? 6.038 -5.506 -1.664 1.00 95.56 165 GLU A C 1
ATOM 1322 O O . GLU A 1 165 ? 5.823 -4.951 -2.741 1.00 95.56 165 GLU A O 1
ATOM 1327 N N . CYS A 1 166 ? 5.355 -6.591 -1.296 1.00 96.75 166 CYS A N 1
ATOM 1328 C CA . CYS A 1 166 ? 4.305 -7.164 -2.128 1.00 96.75 166 CYS A CA 1
ATOM 1329 C C . CYS A 1 166 ? 3.147 -6.174 -2.331 1.00 96.75 166 CYS A C 1
ATOM 1331 O O . CYS A 1 166 ? 2.618 -5.611 -1.373 1.00 96.75 166 CYS A O 1
ATOM 1333 N N . ARG A 1 167 ? 2.695 -6.041 -3.583 1.00 95.88 167 ARG A N 1
ATOM 1334 C CA . ARG A 1 167 ? 1.550 -5.196 -3.962 1.00 95.88 167 ARG A CA 1
ATOM 1335 C C . ARG A 1 167 ? 0.217 -5.727 -3.424 1.00 95.88 167 ARG A C 1
ATOM 1337 O O . ARG A 1 167 ? -0.723 -4.961 -3.260 1.00 95.88 167 ARG A O 1
ATOM 1344 N N . CYS A 1 168 ? 0.094 -7.024 -3.140 1.00 95.88 168 CYS A N 1
ATOM 1345 C CA . CYS A 1 168 ? -1.173 -7.624 -2.719 1.00 95.88 168 CYS A CA 1
ATOM 1346 C C . CYS A 1 168 ? -1.703 -7.001 -1.416 1.00 95.88 168 CYS A C 1
ATOM 1348 O O . CYS A 1 168 ? -1.038 -7.054 -0.384 1.00 95.88 168 CYS A O 1
ATOM 1350 N N . ASN A 1 169 ? -2.933 -6.472 -1.444 1.00 94.50 169 ASN A N 1
ATOM 1351 C CA . ASN A 1 169 ? -3.598 -5.809 -0.310 1.00 94.50 169 ASN A CA 1
ATOM 1352 C C . ASN A 1 169 ? -2.853 -4.592 0.279 1.00 94.50 169 ASN A C 1
ATOM 1354 O O . ASN A 1 169 ? -3.144 -4.186 1.412 1.00 94.50 169 ASN A O 1
ATOM 1358 N N . ARG A 1 170 ? -1.904 -4.006 -0.459 1.00 93.81 170 ARG A N 1
ATOM 1359 C CA . ARG A 1 170 ? -1.124 -2.855 0.002 1.00 93.81 170 ARG A CA 1
ATOM 1360 C C . ARG A 1 170 ? -1.986 -1.589 0.059 1.00 93.81 170 ARG A C 1
ATOM 1362 O O . ARG A 1 170 ? -2.918 -1.410 -0.727 1.00 93.81 170 ARG A O 1
ATOM 1369 N N . LYS A 1 171 ? -1.681 -0.708 1.014 1.00 93.31 171 LYS A N 1
ATOM 1370 C CA . LYS A 1 171 ? -2.440 0.525 1.314 1.00 93.31 171 LYS A CA 1
ATOM 1371 C C . LYS A 1 171 ? -1.831 1.796 0.718 1.00 93.31 171 LYS A C 1
ATOM 1373 O O . LYS A 1 171 ? -2.334 2.880 0.973 1.00 93.31 171 LYS A O 1
ATOM 1378 N N . TRP A 1 172 ? -0.763 1.658 -0.055 1.00 93.50 172 TRP A N 1
ATOM 1379 C CA . TRP A 1 172 ? -0.005 2.767 -0.621 1.00 93.50 172 TRP A CA 1
ATOM 1380 C C . TRP A 1 172 ? 0.468 2.415 -2.036 1.00 93.50 172 TRP A C 1
ATOM 1382 O O . TRP A 1 172 ? 0.557 1.232 -2.387 1.00 93.50 172 TRP A O 1
ATOM 1392 N N . VAL A 1 173 ? 0.754 3.442 -2.832 1.00 93.75 173 VAL A N 1
ATOM 1393 C CA . VAL A 1 173 ? 1.296 3.384 -4.200 1.00 93.75 173 VAL A CA 1
ATOM 1394 C C . VAL A 1 173 ? 2.502 4.326 -4.250 1.00 93.75 173 VAL A C 1
ATOM 1396 O O . VAL A 1 173 ? 2.544 5.281 -3.482 1.00 93.75 173 VAL A O 1
ATOM 1399 N N . TYR A 1 174 ? 3.495 4.044 -5.094 1.00 94.44 174 TYR A N 1
ATOM 1400 C CA . TYR A 1 174 ? 4.547 5.023 -5.370 1.00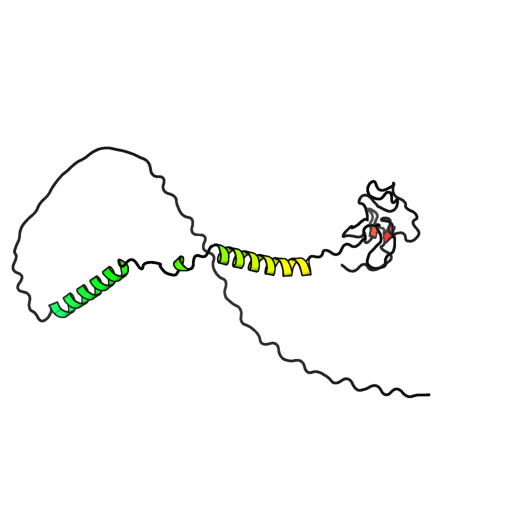 94.44 174 TYR A CA 1
ATOM 1401 C C . TYR A 1 174 ? 4.003 6.121 -6.289 1.00 94.44 174 TYR A C 1
ATOM 1403 O O . TYR A 1 174 ? 3.437 5.817 -7.335 1.00 94.44 174 TYR A O 1
ATOM 1411 N N . ASP A 1 175 ? 4.222 7.384 -5.937 1.00 93.25 175 ASP A N 1
ATOM 1412 C CA . ASP A 1 175 ? 3.789 8.503 -6.782 1.00 93.25 175 ASP A CA 1
ATOM 1413 C C . ASP A 1 175 ? 4.773 8.765 -7.925 1.00 93.25 175 ASP A C 1
ATOM 1415 O O . ASP A 1 175 ? 4.387 9.024 -9.065 1.00 93.25 175 ASP A O 1
ATOM 1419 N N . ARG A 1 176 ? 6.072 8.710 -7.617 1.00 94.50 176 ARG A N 1
ATOM 1420 C CA . ARG A 1 176 ? 7.166 8.917 -8.567 1.00 94.50 176 ARG A CA 1
ATOM 1421 C C . ARG A 1 176 ? 8.458 8.288 -8.064 1.00 94.50 176 ARG A C 1
ATOM 1423 O O . ARG A 1 176 ? 8.662 8.162 -6.860 1.00 94.50 176 ARG A O 1
ATOM 1430 N N . ILE A 1 177 ? 9.336 7.954 -8.996 1.00 94.38 177 ILE A N 1
ATOM 1431 C CA . ILE A 1 177 ? 10.697 7.486 -8.750 1.00 94.38 177 ILE A CA 1
ATOM 1432 C C . ILE A 1 177 ? 11.635 8.585 -9.241 1.00 94.38 177 ILE A C 1
ATOM 1434 O O . ILE A 1 177 ? 11.522 9.029 -10.385 1.00 94.38 177 ILE A O 1
ATOM 1438 N N . GLN A 1 178 ? 12.525 9.041 -8.364 1.00 95.94 178 GLN A N 1
ATOM 1439 C CA . GLN A 1 178 ? 13.479 10.112 -8.637 1.00 95.94 178 GLN A CA 1
ATOM 1440 C C . GLN A 1 178 ? 14.905 9.669 -8.306 1.00 95.94 178 GLN A C 1
ATOM 1442 O O . GLN A 1 178 ? 15.101 8.853 -7.405 1.00 95.94 178 GLN A O 1
ATOM 1447 N N . THR A 1 179 ? 15.884 10.209 -9.031 1.00 96.12 179 THR A N 1
ATOM 1448 C CA . THR A 1 179 ? 17.309 10.082 -8.695 1.00 96.12 179 THR A CA 1
ATOM 1449 C C . THR A 1 179 ? 17.659 10.936 -7.473 1.00 96.12 179 THR A C 1
ATOM 1451 O O . THR A 1 179 ? 16.892 11.808 -7.059 1.00 96.12 179 THR A O 1
ATOM 1454 N N . GLU A 1 180 ? 18.850 10.728 -6.911 1.00 95.88 180 GLU A N 1
ATOM 1455 C CA . GLU A 1 180 ? 19.403 11.578 -5.845 1.00 95.88 180 GLU A CA 1
ATOM 1456 C C . GLU A 1 180 ? 19.580 13.047 -6.270 1.00 95.88 180 GLU A C 1
ATOM 1458 O O . GLU A 1 180 ? 19.460 13.945 -5.440 1.00 95.88 180 GLU A O 1
ATOM 1463 N N . ALA A 1 181 ? 19.783 13.292 -7.569 1.00 94.94 181 ALA A N 1
ATOM 1464 C CA . ALA A 1 181 ? 19.848 14.626 -8.165 1.00 94.94 181 ALA A CA 1
ATOM 1465 C C . ALA A 1 181 ? 18.460 15.271 -8.381 1.00 94.94 181 ALA A C 1
ATOM 1467 O O . ALA A 1 181 ? 18.376 16.456 -8.693 1.00 94.94 181 ALA A O 1
ATOM 1468 N N . GLY A 1 182 ? 17.369 14.518 -8.185 1.00 92.62 182 GLY A N 1
ATOM 1469 C CA . GLY A 1 182 ? 15.989 14.996 -8.313 1.00 92.62 182 GLY A CA 1
ATOM 1470 C C . GLY A 1 182 ? 15.330 14.737 -9.672 1.00 92.62 182 GLY A C 1
ATOM 1471 O O . GLY A 1 182 ? 14.153 15.075 -9.847 1.00 92.62 182 GLY A O 1
ATOM 1472 N N . ASP A 1 183 ? 16.029 14.101 -10.613 1.00 94.81 183 ASP A N 1
ATOM 1473 C CA . ASP A 1 183 ? 15.484 13.770 -11.931 1.00 94.81 183 ASP A CA 1
ATOM 1474 C C . ASP A 1 183 ? 14.389 12.708 -11.812 1.00 94.81 183 ASP A C 1
ATOM 1476 O O . ASP A 1 183 ? 14.571 11.670 -11.172 1.00 94.81 183 ASP A O 1
ATOM 1480 N N . VAL A 1 184 ? 13.231 12.953 -12.431 1.00 93.38 184 VAL A N 1
ATOM 1481 C CA . VAL A 1 184 ? 12.099 12.014 -12.420 1.00 93.38 184 VAL A CA 1
ATOM 1482 C C . VAL A 1 184 ? 12.339 10.913 -13.445 1.00 93.38 184 VAL A C 1
ATOM 1484 O O . VAL A 1 184 ? 12.278 11.160 -14.644 1.00 93.38 184 VAL A O 1
ATOM 1487 N N . ILE A 1 185 ? 12.544 9.690 -12.961 1.00 93.38 185 ILE A N 1
ATOM 1488 C CA . ILE A 1 185 ? 12.699 8.491 -13.793 1.00 93.38 185 ILE A CA 1
ATOM 1489 C C . ILE A 1 185 ? 11.332 8.025 -14.291 1.00 93.38 185 ILE A C 1
ATOM 1491 O O . ILE A 1 185 ? 11.139 7.763 -15.472 1.00 93.38 185 ILE A O 1
ATOM 1495 N N . SER A 1 186 ? 10.371 7.916 -13.376 1.00 94.38 186 SER A N 1
ATOM 1496 C CA . SER A 1 186 ? 9.028 7.438 -13.690 1.00 94.38 186 SER A CA 1
ATOM 1497 C C . SER A 1 186 ? 8.013 8.046 -12.736 1.00 94.38 186 SER A C 1
ATOM 1499 O O . SER A 1 186 ? 8.327 8.353 -11.583 1.00 94.38 186 SER A O 1
ATOM 1501 N N . LYS A 1 187 ? 6.789 8.242 -13.216 1.00 94.75 187 LYS A N 1
ATOM 1502 C CA 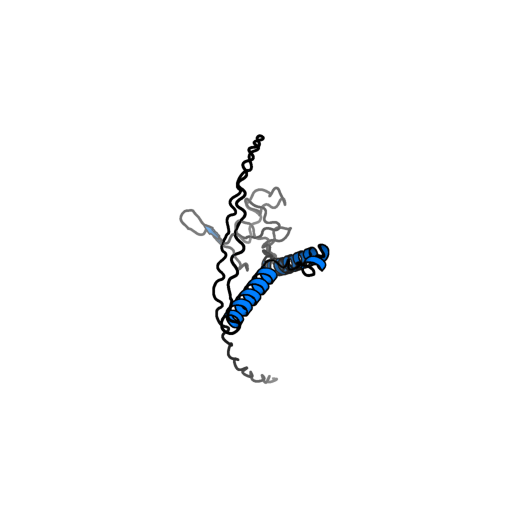. LYS A 1 187 ? 5.682 8.826 -12.455 1.00 94.75 187 LYS A CA 1
ATOM 1503 C C . LYS A 1 187 ? 4.444 7.970 -12.622 1.00 94.75 187 LYS A C 1
ATOM 1505 O O . LYS A 1 187 ? 4.240 7.374 -13.675 1.00 94.75 187 LYS A O 1
ATOM 1510 N N . LEU A 1 188 ? 3.605 7.955 -11.596 1.00 93.31 188 LEU A N 1
ATOM 1511 C CA . LEU A 1 188 ? 2.331 7.265 -11.639 1.00 93.31 188 LEU A CA 1
ATOM 1512 C C . LEU A 1 188 ? 1.497 7.805 -12.821 1.00 93.31 188 LEU A C 1
ATOM 1514 O O . LEU A 1 188 ? 1.243 9.011 -12.880 1.00 93.31 188 LEU A O 1
ATOM 1518 N N . PRO A 1 189 ? 1.079 6.951 -13.771 1.00 90.8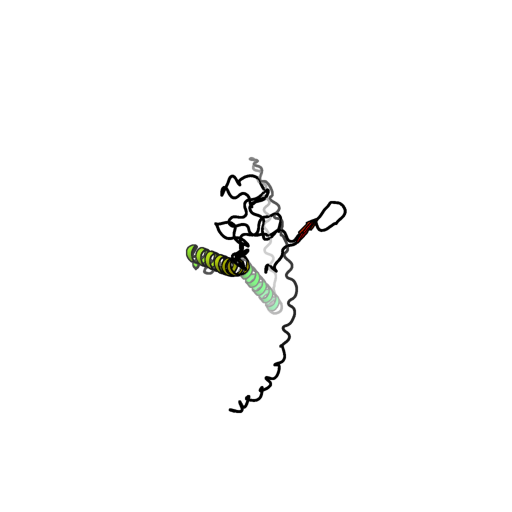1 189 PRO A N 1
ATOM 1519 C CA . PRO A 1 189 ? 0.440 7.411 -15.004 1.00 90.81 189 PRO A CA 1
ATOM 1520 C C . PRO A 1 189 ? -1.033 7.805 -14.820 1.00 90.81 189 PRO A C 1
ATOM 1522 O O . PRO A 1 189 ? -1.646 8.373 -15.720 1.00 90.81 189 PRO A O 1
ATOM 1525 N N . PHE A 1 190 ? -1.622 7.533 -13.655 1.00 89.19 190 PHE A N 1
ATOM 1526 C CA . PHE A 1 190 ? -3.014 7.852 -13.338 1.00 89.19 190 PHE A CA 1
ATOM 1527 C C . PHE A 1 190 ? -3.140 8.472 -11.950 1.00 89.19 190 PHE A C 1
ATOM 1529 O O . PHE A 1 190 ? -2.298 8.296 -11.073 1.00 89.19 190 PHE A O 1
ATOM 1536 N N . TYR A 1 191 ? -4.255 9.161 -11.739 1.00 89.12 191 TYR A N 1
ATOM 1537 C CA . TYR A 1 191 ? -4.628 9.686 -10.436 1.00 89.12 191 TYR A CA 1
ATOM 1538 C C . TYR A 1 191 ? -5.173 8.567 -9.534 1.00 89.12 191 TYR A C 1
ATOM 1540 O O . TYR A 1 191 ? -6.063 7.812 -9.938 1.00 89.12 191 TYR A O 1
ATOM 1548 N N . VAL A 1 192 ? -4.650 8.459 -8.310 1.00 87.19 192 VAL A N 1
ATOM 1549 C CA . VAL A 1 192 ? -5.144 7.534 -7.281 1.00 87.19 192 VAL A CA 1
ATOM 1550 C C . VAL A 1 192 ? -5.735 8.363 -6.139 1.00 87.19 192 VAL A C 1
ATOM 1552 O O . VAL A 1 192 ? -4.998 9.136 -5.537 1.00 87.19 192 VAL A O 1
ATOM 1555 N N . PRO A 1 193 ? -7.039 8.231 -5.834 1.00 84.00 193 PRO A N 1
ATOM 1556 C CA . PRO A 1 193 ? -7.655 8.938 -4.710 1.00 84.00 193 PRO A CA 1
ATOM 1557 C C . PRO A 1 193 ? -7.111 8.414 -3.378 1.00 84.00 193 PRO A C 1
ATOM 1559 O O . PRO A 1 193 ? -6.784 7.228 -3.305 1.00 84.00 193 PRO A O 1
ATOM 1562 N N . ASP A 1 194 ? -7.050 9.266 -2.349 1.00 76.00 194 ASP A N 1
ATOM 1563 C CA . ASP A 1 194 ? -6.531 8.986 -0.994 1.00 76.00 194 ASP A CA 1
ATOM 1564 C C . ASP A 1 194 ? -7.465 8.170 -0.084 1.00 76.00 194 ASP A C 1
ATOM 1566 O O . ASP A 1 194 ? -8.700 8.347 -0.142 1.00 76.00 194 ASP A O 1
#

Sequence (194 aa):
MPVWNFPRSSQQSAVPRKNKGSRPPVRTGRLRARVSKMTDGSEELQVEKNIGVEELAELNCNPEKDFPKIQKQMQQIERQLKCLAFQNPGPLVADFNPETRLQKKKARMSQMNEFFTTKKIIQKKYDKRGKLLCNNRDLCDCLEEDCQGCFYPCPKCNSKKCGPECRCNRKWVYDRIQTEAGDVISKLPFYVPD

Secondary structure (DSSP, 8-state):
----PPPPPPPPPPPPPPPPPPPPP------PPP-PPP------------------------TTTSHHHHHHHHHHHHHHHHHHS----TTTTTT--HHHHHHHHHHHHHHHHHHHHHH-----SB-TTS-BTTT-----TT--TT-S--SPPPTTT--TT--SS--TT-S----EEE-TT--EEEE-SS----

Radius of gyration: 41.75 Å; chains: 1; bounding box: 57×54×129 Å

InterPro domains:
  IPR029264 ARF7 effector protein, C-terminal [PF14949] (78-180)